Protein AF-A0A4Q3TRI5-F1 (afdb_monomer_lite)

Foldseek 3Di:
DDDDDDDDDDDDDDDDDDPDDDPDDPPPQLVVLVVVVVVVVVVCVVVQALLLQEPDDPVNQVQCVVVVNGHLVSLLPDDLVDDGPPADSVNSVLSNVSSVQLVVCVVPVAKDKDWDDDDCQAALLQQFDDDQFAKFWDWAKAPVPPNIATAKIWMWWLPDPPRDIDIDIQGDDDLVSRLVSLQVVLVVVLVSCVVVVPYAYEYEFDVPLVVNCVSCVVNVPCNVVSVVCVVVVRYRHLNRNDVGTMRISFSYSDLQRCCVPQVVHDPDDDDDSLNLNVLVVVCVVPVDVVSVVVSVVVRVVNSVSRVSSSVVSVVVNDPPRDRHNDPHDPVVNVVRVVVVVVVVVVSVVSND

pLDDT: mean 83.2, std 21.42, range [27.12, 98.88]

Structure (mmCIF, N/CA/C/O backbone):
data_AF-A0A4Q3TRI5-F1
#
_entry.id   AF-A0A4Q3TRI5-F1
#
loop_
_atom_site.group_PDB
_atom_site.id
_atom_site.type_symbol
_atom_site.label_atom_id
_atom_site.label_alt_id
_atom_site.label_comp_id
_atom_site.label_asym_id
_atom_site.label_entity_id
_atom_site.label_seq_id
_atom_site.pdbx_PDB_ins_code
_atom_site.Cartn_x
_atom_site.Cartn_y
_atom_site.Cartn_z
_atom_site.occupancy
_atom_site.B_iso_or_equiv
_atom_site.auth_seq_id
_atom_site.auth_comp_id
_atom_site.auth_asym_id
_atom_site.auth_atom_id
_atom_site.pdbx_PDB_model_num
ATOM 1 N N . MET A 1 1 ? 87.217 -39.108 24.482 1.00 38.16 1 MET A N 1
ATOM 2 C CA . MET A 1 1 ? 86.676 -38.129 23.513 1.00 38.16 1 MET A CA 1
ATOM 3 C C . MET A 1 1 ? 85.507 -37.440 24.205 1.00 38.16 1 MET A C 1
ATOM 5 O O . MET A 1 1 ? 84.488 -38.083 24.374 1.00 38.16 1 MET A O 1
ATOM 9 N N . ALA A 1 2 ? 85.691 -36.332 24.934 1.00 27.12 2 ALA A N 1
ATOM 10 C CA . ALA A 1 2 ? 85.895 -34.956 24.436 1.00 27.12 2 ALA A CA 1
ATOM 11 C C . ALA A 1 2 ? 84.788 -34.577 23.421 1.00 27.12 2 ALA A C 1
ATOM 13 O O . ALA A 1 2 ? 84.671 -35.269 22.422 1.00 27.12 2 ALA A O 1
ATOM 14 N N . ALA A 1 3 ? 83.950 -33.550 23.588 1.00 31.38 3 ALA A N 1
ATOM 15 C CA . ALA A 1 3 ? 84.064 -32.356 24.419 1.00 31.38 3 ALA A CA 1
ATOM 16 C C . ALA A 1 3 ? 82.691 -31.731 24.755 1.00 31.38 3 ALA A C 1
ATOM 18 O O . ALA A 1 3 ? 81.697 -31.916 24.060 1.00 31.38 3 ALA A O 1
ATOM 19 N N . TYR A 1 4 ? 82.722 -30.962 25.838 1.00 27.39 4 TYR A N 1
ATOM 20 C CA . TYR A 1 4 ? 81.732 -30.056 26.411 1.00 27.39 4 TYR A CA 1
ATOM 21 C C . TYR A 1 4 ? 82.032 -28.628 25.928 1.00 27.39 4 TYR A C 1
ATOM 23 O O . TYR A 1 4 ? 83.193 -28.246 26.040 1.00 27.39 4 TYR A O 1
ATOM 31 N N . ILE A 1 5 ? 81.038 -27.842 25.479 1.00 31.98 5 ILE A N 1
ATOM 32 C CA . ILE A 1 5 ? 81.028 -26.358 25.548 1.00 31.98 5 ILE A CA 1
ATOM 33 C C . ILE A 1 5 ? 79.565 -25.860 25.739 1.00 31.98 5 ILE A C 1
ATOM 35 O O . ILE A 1 5 ? 78.675 -26.405 25.084 1.00 31.98 5 ILE A O 1
ATOM 39 N N . PRO A 1 6 ? 79.294 -24.859 26.613 1.00 36.69 6 PRO A N 1
ATOM 40 C CA . PRO A 1 6 ? 77.954 -24.474 27.081 1.00 36.69 6 PRO A CA 1
ATOM 41 C C . PRO A 1 6 ? 77.424 -23.109 26.568 1.00 36.69 6 PRO A C 1
ATOM 43 O O . PRO A 1 6 ? 78.197 -22.243 26.177 1.00 36.69 6 PRO A O 1
ATOM 46 N N . GLY A 1 7 ? 76.104 -22.901 26.729 1.00 28.72 7 GLY A N 1
ATOM 47 C CA . GLY A 1 7 ? 75.478 -21.631 27.155 1.00 28.72 7 GLY A CA 1
ATOM 48 C C . GLY A 1 7 ? 74.990 -20.629 26.094 1.00 28.72 7 GLY A C 1
ATOM 49 O O . GLY A 1 7 ? 75.814 -20.062 25.398 1.00 28.72 7 GLY A O 1
ATOM 50 N N . VAL A 1 8 ? 73.676 -20.323 26.089 1.00 32.66 8 VAL A N 1
ATOM 51 C CA . VAL A 1 8 ? 73.070 -18.959 26.094 1.00 32.66 8 VAL A CA 1
ATOM 52 C C . VAL A 1 8 ? 71.634 -19.069 26.680 1.00 32.66 8 VAL A C 1
ATOM 54 O O . VAL A 1 8 ? 70.918 -19.999 26.301 1.00 32.66 8 VAL A O 1
ATOM 57 N N . PRO A 1 9 ? 71.174 -18.181 27.590 1.00 35.53 9 PRO A N 1
ATOM 58 C CA . PRO A 1 9 ? 69.852 -18.262 28.225 1.00 35.53 9 PRO A CA 1
ATOM 59 C C . PRO A 1 9 ? 68.734 -17.725 27.317 1.00 35.53 9 PRO A C 1
ATOM 61 O O . PRO A 1 9 ? 68.892 -16.679 26.688 1.00 35.53 9 PRO A O 1
ATOM 64 N N . ARG A 1 10 ? 67.571 -18.395 27.289 1.00 34.84 10 ARG A N 1
ATOM 65 C CA . ARG A 1 10 ? 66.347 -17.833 26.695 1.00 34.84 10 ARG A CA 1
ATOM 66 C C . ARG A 1 10 ? 65.680 -16.877 27.680 1.00 34.84 10 ARG A C 1
ATOM 68 O O . ARG A 1 10 ? 65.424 -17.228 28.828 1.00 34.84 10 ARG A O 1
ATOM 75 N N . SER A 1 11 ? 65.422 -15.674 27.187 1.00 33.25 11 SER A N 1
ATOM 76 C CA . SER A 1 11 ? 64.740 -14.577 27.855 1.00 33.25 11 SER A CA 1
ATOM 77 C C . SER A 1 11 ? 63.300 -14.927 28.232 1.00 33.25 11 SER A C 1
ATOM 79 O O . SER A 1 11 ? 62.555 -15.552 27.478 1.00 33.25 11 SER A O 1
ATOM 81 N N . VAL A 1 12 ? 62.928 -14.474 29.426 1.00 38.56 12 VAL A N 1
ATOM 82 C CA . VAL A 1 12 ? 61.568 -14.434 29.958 1.00 38.56 12 VAL A CA 1
ATOM 83 C C . VAL A 1 12 ? 60.783 -13.392 29.157 1.00 38.56 12 VAL A C 1
ATOM 85 O O . VAL A 1 12 ? 61.088 -12.203 29.220 1.00 38.56 12 VAL A O 1
ATOM 88 N N . GLY A 1 13 ? 59.811 -13.846 28.364 1.00 31.89 13 GLY A N 1
ATOM 89 C CA . GLY A 1 13 ? 58.812 -12.989 27.723 1.00 31.89 13 GLY A CA 1
ATOM 90 C C . GLY A 1 13 ? 57.655 -12.695 28.688 1.00 31.89 13 GLY A C 1
ATOM 91 O O . GLY A 1 13 ? 57.342 -13.552 29.518 1.00 31.89 13 GLY A O 1
ATOM 92 N N . PRO A 1 14 ? 57.043 -11.502 28.623 1.00 33.97 14 PRO A N 1
ATOM 93 C CA . PRO A 1 14 ? 56.113 -11.032 29.638 1.00 33.97 14 PRO A CA 1
ATOM 94 C C . PRO A 1 14 ? 54.781 -11.786 29.608 1.00 33.97 14 PRO A C 1
ATOM 96 O O . PRO A 1 14 ? 54.266 -12.189 28.565 1.00 33.97 14 PRO A O 1
ATOM 99 N N . SER A 1 15 ? 54.255 -11.950 30.814 1.00 33.47 15 SER A N 1
ATOM 100 C CA . SER A 1 15 ? 52.977 -12.526 31.202 1.00 33.47 15 SER A CA 1
ATOM 101 C C . SER A 1 15 ? 51.800 -11.990 30.380 1.00 33.47 15 SER A C 1
ATOM 103 O O . SER A 1 15 ? 51.710 -10.794 30.110 1.00 33.47 15 SER A O 1
ATOM 105 N N . ARG A 1 16 ? 50.871 -12.888 30.027 1.00 32.84 16 ARG A N 1
ATOM 106 C CA . ARG A 1 16 ? 49.566 -12.554 29.434 1.00 32.84 16 ARG A CA 1
ATOM 107 C C . ARG A 1 16 ? 48.824 -11.539 30.319 1.00 32.84 16 ARG A C 1
ATOM 109 O O . ARG A 1 16 ? 48.731 -11.800 31.520 1.00 32.84 16 ARG A O 1
ATOM 116 N N . PRO A 1 17 ? 48.251 -10.455 29.767 1.00 31.97 17 PRO A N 1
ATOM 117 C CA . PRO A 1 17 ? 47.238 -9.708 30.480 1.00 31.97 17 PRO A CA 1
ATOM 118 C C . PRO A 1 17 ? 45.917 -10.479 30.438 1.00 31.97 17 PRO A C 1
ATOM 120 O O . PRO A 1 17 ? 45.510 -11.032 29.416 1.00 31.97 17 PRO A O 1
ATOM 123 N N . ASP A 1 18 ? 45.319 -10.528 31.615 1.00 31.98 18 ASP A N 1
ATOM 124 C CA . ASP A 1 18 ? 43.978 -10.979 31.941 1.00 31.98 18 ASP A CA 1
ATOM 125 C C . ASP A 1 18 ? 42.935 -10.250 31.073 1.00 31.98 18 ASP A C 1
ATOM 127 O O . ASP A 1 18 ? 42.892 -9.020 31.054 1.00 31.98 18 ASP A O 1
ATOM 131 N N . LEU A 1 19 ? 42.123 -10.998 30.319 1.00 32.78 19 LEU A N 1
ATOM 132 C CA . LEU A 1 19 ? 40.986 -10.460 29.566 1.00 32.78 19 LEU A CA 1
ATOM 133 C C . LEU A 1 19 ? 39.717 -10.679 30.388 1.00 32.78 19 LEU A C 1
ATOM 135 O O . LEU A 1 19 ? 38.904 -11.556 30.096 1.00 32.78 19 LEU A O 1
ATOM 139 N N . SER A 1 20 ? 39.557 -9.853 31.416 1.00 34.94 20 SER A N 1
ATOM 140 C CA . SER A 1 20 ? 38.260 -9.575 32.022 1.00 34.94 20 SER A CA 1
ATOM 141 C C . SER A 1 20 ? 37.773 -8.197 31.567 1.00 34.94 20 SER A C 1
ATOM 143 O O . SER A 1 20 ? 38.483 -7.211 31.749 1.00 34.94 20 SER A O 1
ATOM 145 N N . ASN A 1 21 ? 36.533 -8.163 31.073 1.00 32.81 21 ASN A N 1
ATOM 146 C CA . ASN A 1 21 ? 35.683 -7.005 30.761 1.00 32.81 21 ASN A CA 1
ATOM 147 C C . ASN A 1 21 ? 35.978 -6.207 29.480 1.00 32.81 21 ASN A C 1
ATOM 149 O O . ASN A 1 21 ? 37.045 -5.633 29.297 1.00 32.81 21 ASN A O 1
ATOM 153 N N . GLY A 1 22 ? 34.949 -6.103 28.632 1.00 27.38 22 GLY A N 1
ATOM 154 C CA . GLY A 1 22 ? 34.933 -5.239 27.454 1.00 27.38 22 GLY A CA 1
ATOM 155 C C . GLY A 1 22 ? 33.748 -5.528 26.534 1.00 27.38 22 GLY A C 1
ATOM 156 O O . GLY A 1 22 ? 33.906 -6.116 25.471 1.00 27.38 22 GLY A O 1
ATOM 157 N N . THR A 1 23 ? 32.547 -5.155 26.969 1.00 41.78 23 THR A N 1
ATOM 158 C CA . THR A 1 23 ? 31.341 -5.021 26.139 1.00 41.78 23 THR A CA 1
ATOM 159 C C . THR A 1 23 ? 31.577 -3.992 25.031 1.00 41.78 23 THR A C 1
ATOM 161 O O . THR A 1 23 ? 31.367 -2.806 25.253 1.00 41.78 23 THR A O 1
ATOM 164 N N . GLU A 1 24 ? 32.036 -4.421 23.854 1.00 33.81 24 GLU A N 1
ATOM 165 C CA . GLU A 1 24 ? 32.250 -3.507 22.717 1.00 33.81 24 GLU A CA 1
ATOM 166 C C . GLU A 1 24 ? 32.216 -4.228 21.350 1.00 33.81 24 GLU A C 1
ATOM 168 O O . GLU A 1 24 ? 33.045 -4.013 20.473 1.00 33.81 24 GLU A O 1
ATOM 173 N N . SER A 1 25 ? 31.263 -5.145 21.141 1.00 33.25 25 SER A N 1
ATOM 174 C CA . SER A 1 25 ? 31.099 -5.834 19.840 1.00 33.25 25 SER A CA 1
ATOM 175 C C . SER A 1 25 ? 29.683 -5.820 19.262 1.00 33.25 25 SER A C 1
ATOM 177 O O . SER A 1 25 ? 29.480 -6.321 18.163 1.00 33.25 25 SER A O 1
ATOM 179 N N . SER A 1 26 ? 28.711 -5.194 19.929 1.00 33.69 26 SER A N 1
ATOM 180 C CA . SER A 1 26 ? 27.333 -5.077 19.424 1.00 33.69 26 SER A CA 1
ATOM 181 C C . SER A 1 26 ? 27.066 -3.801 18.608 1.00 33.69 26 SER A C 1
ATOM 183 O O . SER A 1 26 ? 26.131 -3.776 17.818 1.00 33.69 26 SER A O 1
ATOM 185 N N . ASN A 1 27 ? 27.908 -2.764 18.715 1.00 31.66 27 ASN A N 1
ATOM 186 C CA . ASN A 1 27 ? 27.685 -1.479 18.027 1.00 31.66 27 ASN A CA 1
ATOM 187 C C . ASN A 1 27 ? 28.313 -1.376 16.621 1.00 31.66 27 ASN A C 1
ATOM 189 O O . ASN A 1 27 ? 27.977 -0.468 15.862 1.00 31.66 27 ASN A O 1
ATOM 193 N N . LEU A 1 28 ? 29.210 -2.293 16.241 1.00 36.22 28 LEU A N 1
ATOM 194 C CA . LEU A 1 28 ? 29.889 -2.263 14.935 1.00 36.22 28 LEU A CA 1
ATOM 195 C C . LEU A 1 28 ? 29.079 -2.930 13.809 1.00 36.22 28 LEU A C 1
ATOM 197 O O . LEU A 1 28 ? 29.227 -2.552 12.648 1.00 36.22 28 LEU A O 1
ATOM 201 N N . THR A 1 29 ? 28.179 -3.858 14.135 1.00 32.19 29 THR A N 1
ATOM 202 C CA . THR A 1 29 ? 27.409 -4.631 13.143 1.00 32.19 29 THR A CA 1
ATOM 203 C C . THR A 1 29 ? 26.171 -3.874 12.642 1.00 32.19 29 THR A C 1
ATOM 205 O O . THR A 1 29 ? 25.908 -3.840 11.440 1.00 32.19 29 THR A O 1
ATOM 208 N N . LEU A 1 30 ? 25.483 -3.154 13.536 1.00 33.88 30 LEU A N 1
ATOM 209 C CA . LEU A 1 30 ? 24.326 -2.296 13.224 1.00 33.88 30 LEU A CA 1
ATOM 210 C C . LEU A 1 30 ? 24.696 -1.041 12.412 1.00 33.88 30 LEU A C 1
ATOM 212 O O . LEU A 1 30 ? 23.918 -0.573 11.579 1.00 33.88 30 LEU A O 1
ATOM 216 N N . SER A 1 31 ? 25.904 -0.512 12.626 1.00 35.91 31 SER A N 1
ATOM 217 C CA . SER A 1 31 ? 26.453 0.621 11.869 1.00 35.91 31 SER A CA 1
ATOM 218 C C . SER A 1 31 ? 26.820 0.215 10.434 1.00 35.91 31 SER A C 1
ATOM 220 O O . SER A 1 31 ? 26.443 0.891 9.475 1.00 35.91 31 SER A O 1
ATOM 222 N N . ALA A 1 32 ? 27.448 -0.954 10.259 1.00 34.09 32 ALA A N 1
ATOM 223 C CA . ALA A 1 32 ? 27.891 -1.437 8.954 1.00 34.09 32 ALA A CA 1
ATOM 224 C C . ALA A 1 32 ? 26.733 -1.673 7.962 1.00 34.09 32 ALA A C 1
ATOM 226 O O . ALA A 1 32 ? 26.864 -1.308 6.794 1.00 34.09 32 ALA A O 1
ATOM 227 N N . SER A 1 33 ? 25.579 -2.202 8.402 1.00 40.22 33 SER A N 1
ATOM 228 C CA . SER A 1 33 ? 24.423 -2.431 7.507 1.00 40.22 33 SER A CA 1
ATOM 229 C C . SER A 1 33 ? 23.742 -1.125 7.059 1.00 40.22 33 SER A C 1
ATOM 231 O O . SER A 1 33 ? 23.263 -1.028 5.924 1.00 40.22 33 SER A O 1
ATOM 233 N N . ARG A 1 34 ? 23.752 -0.086 7.911 1.00 44.25 34 ARG A N 1
ATOM 234 C CA . ARG A 1 34 ? 23.206 1.247 7.596 1.00 44.25 34 ARG A CA 1
ATOM 235 C C . ARG A 1 34 ? 24.099 2.052 6.650 1.00 44.25 34 ARG A C 1
ATOM 237 O O . ARG A 1 34 ? 23.567 2.865 5.902 1.00 44.25 34 ARG A O 1
ATOM 244 N N . THR A 1 35 ? 25.411 1.807 6.628 1.00 46.69 35 THR A N 1
ATOM 245 C CA . THR A 1 35 ? 26.349 2.463 5.696 1.00 46.69 35 THR A CA 1
ATOM 246 C C . THR A 1 35 ? 26.461 1.733 4.351 1.00 46.69 35 THR A C 1
ATOM 248 O O . THR A 1 35 ? 26.661 2.379 3.324 1.00 46.69 35 THR A O 1
ATOM 251 N N . TYR A 1 36 ? 26.286 0.405 4.323 1.00 52.97 36 TYR A N 1
ATOM 252 C CA . TYR A 1 36 ? 26.460 -0.389 3.100 1.00 52.97 36 TYR A CA 1
ATOM 253 C C . TYR A 1 36 ? 25.317 -0.213 2.094 1.00 52.97 36 TYR A C 1
ATOM 255 O O . TYR A 1 36 ? 25.573 -0.140 0.900 1.00 52.97 36 TYR A O 1
ATOM 263 N N . LEU A 1 37 ? 24.061 -0.096 2.546 1.00 59.22 37 LEU A N 1
ATOM 264 C CA . LEU A 1 37 ? 22.913 0.047 1.638 1.00 59.22 37 LEU A CA 1
ATOM 265 C C . LEU A 1 37 ? 22.948 1.333 0.793 1.00 59.22 37 LEU A C 1
ATOM 267 O O . LEU A 1 37 ? 22.823 1.214 -0.423 1.00 59.22 37 LEU A O 1
ATOM 271 N N . PRO A 1 38 ? 23.179 2.531 1.369 1.00 67.19 38 PRO A N 1
ATOM 272 C CA . PRO A 1 38 ? 23.328 3.752 0.576 1.00 67.19 38 PRO A CA 1
ATOM 273 C C . PRO A 1 38 ? 24.540 3.709 -0.365 1.00 67.19 38 PRO A C 1
ATOM 275 O O . PRO A 1 38 ? 24.477 4.222 -1.480 1.00 67.19 38 PRO A O 1
ATOM 278 N N . MET A 1 39 ? 25.639 3.073 0.060 1.00 67.50 39 MET A N 1
ATOM 279 C CA . MET A 1 39 ? 26.848 2.933 -0.758 1.00 67.50 39 MET A CA 1
ATOM 280 C C . MET A 1 39 ? 26.631 1.971 -1.937 1.00 67.50 39 MET A C 1
ATOM 282 O O . MET A 1 39 ? 26.936 2.323 -3.074 1.00 67.50 39 MET A O 1
ATOM 286 N N . CYS A 1 40 ? 26.034 0.800 -1.699 1.00 81.44 40 CYS A N 1
ATOM 287 C CA . CYS A 1 40 ? 25.651 -0.145 -2.750 1.00 81.44 40 CYS A CA 1
ATOM 288 C C . CYS A 1 40 ? 24.604 0.442 -3.694 1.00 81.44 40 CYS A C 1
ATOM 290 O O . CYS A 1 40 ? 24.671 0.209 -4.898 1.00 81.44 40 CYS A O 1
ATOM 292 N N . GLU A 1 41 ? 23.652 1.221 -3.175 1.00 85.44 41 GLU A N 1
ATOM 293 C CA . GLU A 1 41 ? 22.689 1.911 -4.022 1.00 85.44 41 GLU A CA 1
ATOM 294 C C . GLU A 1 41 ? 23.399 2.905 -4.943 1.00 85.44 41 GLU A C 1
ATOM 296 O O . GLU A 1 41 ? 23.187 2.851 -6.151 1.00 85.44 41 GLU A O 1
ATOM 301 N N . ALA A 1 42 ? 24.295 3.747 -4.419 1.00 87.50 42 ALA A N 1
ATOM 302 C CA . ALA A 1 42 ? 25.069 4.685 -5.232 1.00 87.50 42 ALA A CA 1
ATOM 303 C C . ALA A 1 42 ? 25.890 3.974 -6.325 1.00 87.50 42 ALA A C 1
ATOM 305 O O . ALA A 1 42 ? 25.893 4.415 -7.477 1.00 87.50 42 ALA A O 1
ATOM 306 N N . GLU A 1 43 ? 26.528 2.847 -6.000 1.00 89.69 43 GLU A N 1
ATOM 307 C CA . GLU A 1 43 ? 27.238 2.016 -6.979 1.00 89.69 43 GLU A CA 1
ATOM 308 C C . GLU A 1 43 ? 26.294 1.452 -8.050 1.00 89.69 43 GLU A C 1
ATOM 310 O O . GLU A 1 43 ? 26.592 1.531 -9.243 1.00 89.69 43 GLU A O 1
ATOM 315 N N . TRP A 1 44 ? 25.132 0.922 -7.663 1.00 91.38 44 TRP A N 1
ATOM 316 C CA . TRP A 1 44 ? 24.141 0.410 -8.612 1.00 91.38 44 TRP A CA 1
ATOM 317 C C . TRP A 1 44 ? 23.547 1.506 -9.491 1.00 91.38 44 TRP A C 1
ATOM 319 O O . TRP A 1 44 ? 23.278 1.248 -10.666 1.00 91.38 44 TRP A O 1
ATOM 329 N N . ARG A 1 45 ? 23.348 2.714 -8.953 1.00 92.31 45 ARG A N 1
ATOM 330 C CA . ARG A 1 45 ? 22.898 3.887 -9.717 1.00 92.31 45 ARG A CA 1
ATOM 331 C C . ARG A 1 45 ? 23.944 4.270 -10.754 1.00 92.31 45 ARG A C 1
ATOM 333 O O . ARG A 1 45 ? 23.608 4.419 -11.925 1.00 92.31 45 ARG A O 1
ATOM 340 N N . ALA A 1 46 ? 25.210 4.360 -10.343 1.00 92.12 46 ALA A N 1
ATOM 341 C CA . ALA A 1 46 ? 26.323 4.654 -11.241 1.00 92.12 46 ALA A CA 1
ATOM 342 C C . ALA A 1 46 ? 26.495 3.580 -12.329 1.00 92.12 46 ALA A C 1
ATOM 344 O O . ALA A 1 46 ? 26.866 3.899 -13.457 1.00 92.12 46 ALA A O 1
ATOM 345 N N . ALA A 1 47 ? 26.193 2.322 -12.007 1.00 93.00 47 ALA A N 1
ATOM 346 C CA . ALA A 1 47 ? 26.252 1.199 -12.936 1.00 93.00 47 ALA A CA 1
ATOM 347 C C . ALA A 1 47 ? 24.999 1.033 -13.818 1.00 93.00 47 ALA A C 1
ATOM 349 O O . ALA A 1 47 ? 24.937 0.058 -14.565 1.00 93.00 47 ALA A O 1
ATOM 350 N N . ASP A 1 48 ? 24.002 1.925 -13.720 1.00 94.56 48 ASP A N 1
ATOM 351 C CA . ASP A 1 48 ? 22.718 1.810 -14.431 1.00 94.56 48 ASP A CA 1
ATOM 352 C C . ASP A 1 48 ? 22.083 0.417 -14.243 1.00 94.56 48 ASP A C 1
ATOM 354 O O . ASP A 1 48 ? 21.674 -0.257 -15.186 1.00 94.56 48 ASP A O 1
ATOM 358 N N . SER A 1 49 ? 22.091 -0.076 -13.004 1.00 94.56 49 SER A N 1
ATOM 359 C CA . SER A 1 49 ? 21.777 -1.471 -12.695 1.00 94.56 49 SER A CA 1
ATOM 360 C C . SER A 1 49 ? 20.316 -1.833 -12.976 1.00 94.56 49 SER A C 1
ATOM 362 O O . SER A 1 49 ? 19.386 -1.122 -12.590 1.00 94.56 49 SER A O 1
ATOM 364 N N . THR A 1 50 ? 20.098 -3.025 -13.540 1.00 94.75 50 THR A N 1
ATOM 365 C CA . THR A 1 50 ? 18.754 -3.602 -13.728 1.00 94.75 50 THR A CA 1
ATOM 366 C C . THR A 1 50 ? 18.018 -3.880 -12.418 1.00 94.75 50 THR A C 1
ATOM 368 O O . THR A 1 50 ? 16.814 -4.107 -12.457 1.00 94.75 50 THR A O 1
ATOM 371 N N . VAL A 1 51 ? 18.684 -3.824 -11.257 1.00 93.50 51 VAL A N 1
ATOM 372 C CA . VAL A 1 51 ? 18.044 -4.013 -9.940 1.00 93.50 51 VAL A CA 1
ATOM 373 C C . VAL A 1 51 ? 16.918 -3.010 -9.665 1.00 93.50 51 VAL A C 1
ATOM 375 O O . VAL A 1 51 ? 15.994 -3.329 -8.923 1.00 93.50 51 VAL A O 1
ATOM 378 N N . PHE A 1 52 ? 16.961 -1.831 -10.295 1.00 93.12 52 PHE A N 1
ATOM 379 C CA . PHE A 1 52 ? 15.924 -0.806 -10.159 1.00 93.12 52 PHE A CA 1
ATOM 380 C C . PHE A 1 52 ? 14.716 -1.035 -11.071 1.00 93.12 52 PHE A C 1
ATOM 382 O O . PHE A 1 52 ? 13.740 -0.295 -10.979 1.00 93.12 52 PHE A O 1
ATOM 389 N N . VAL A 1 53 ? 14.741 -2.043 -11.950 1.00 96.00 53 VAL A N 1
ATOM 390 C CA . VAL A 1 53 ? 13.604 -2.346 -12.828 1.00 96.00 53 VAL A CA 1
ATOM 391 C C . VAL A 1 53 ? 12.460 -2.907 -11.989 1.00 96.00 53 VAL A C 1
ATOM 393 O O . VAL A 1 53 ? 12.589 -3.959 -11.359 1.00 96.00 53 VAL A O 1
ATOM 396 N N . ALA A 1 54 ? 11.319 -2.223 -11.971 1.00 93.25 54 ALA A N 1
ATOM 397 C CA . ALA A 1 54 ? 10.257 -2.554 -11.029 1.00 93.25 54 ALA A CA 1
ATOM 398 C C . ALA A 1 54 ? 9.728 -3.985 -11.229 1.00 93.25 54 ALA A C 1
ATOM 400 O O . ALA A 1 54 ? 9.300 -4.384 -12.312 1.00 93.25 54 ALA A O 1
ATOM 401 N N . GLY A 1 55 ? 9.725 -4.773 -10.152 1.00 88.56 55 GLY A N 1
ATOM 402 C CA . GLY A 1 55 ? 9.229 -6.153 -10.174 1.00 88.56 55 GLY A CA 1
ATOM 403 C C . GLY A 1 55 ? 10.170 -7.175 -10.818 1.00 88.56 55 GLY A C 1
ATOM 404 O O . GLY A 1 55 ? 9.786 -8.343 -10.924 1.00 88.56 55 GLY A O 1
ATOM 405 N N . ILE A 1 56 ? 11.386 -6.780 -11.204 1.00 94.25 56 ILE A N 1
ATOM 406 C CA . ILE A 1 56 ? 12.418 -7.730 -11.611 1.00 94.25 56 ILE A CA 1
ATOM 407 C C . ILE A 1 56 ? 12.836 -8.604 -10.422 1.00 94.25 56 ILE A C 1
ATOM 409 O O . ILE A 1 56 ? 12.910 -8.156 -9.276 1.00 94.25 56 ILE A O 1
ATOM 413 N N . ARG A 1 57 ? 13.114 -9.877 -10.685 1.00 92.56 57 ARG A N 1
ATOM 414 C CA . ARG A 1 57 ? 13.634 -10.817 -9.687 1.00 92.56 57 ARG A CA 1
ATOM 415 C C . ARG A 1 57 ? 15.134 -11.013 -9.849 1.00 92.56 57 ARG A C 1
ATOM 417 O O . ARG A 1 57 ? 15.659 -10.953 -10.959 1.00 92.56 57 ARG A O 1
ATOM 424 N N . GLY A 1 58 ? 15.812 -11.364 -8.756 1.00 92.12 58 GLY A N 1
ATOM 425 C CA . GLY A 1 58 ? 17.252 -11.646 -8.771 1.00 92.12 58 GLY A CA 1
ATOM 426 C C . GLY A 1 58 ? 17.655 -12.718 -9.792 1.00 92.12 58 GLY A C 1
ATOM 427 O O . GLY A 1 58 ? 18.657 -12.562 -10.486 1.00 92.12 58 GLY A O 1
ATOM 428 N N . ASP A 1 59 ? 16.840 -13.766 -9.969 1.00 93.69 59 ASP A N 1
ATOM 429 C CA . ASP A 1 59 ? 17.104 -14.802 -10.975 1.00 93.69 59 ASP A CA 1
ATOM 430 C C . ASP A 1 59 ? 17.040 -14.258 -12.411 1.00 93.69 59 ASP A C 1
ATOM 432 O O . ASP A 1 59 ? 17.829 -14.669 -13.262 1.00 93.69 59 ASP A O 1
ATOM 436 N N . GLN A 1 60 ? 16.136 -13.310 -12.676 1.00 95.50 60 GLN A N 1
ATOM 437 C CA . GLN A 1 60 ? 15.993 -12.659 -13.978 1.00 95.50 60 GLN A CA 1
ATOM 438 C C . GLN A 1 60 ? 17.173 -11.731 -14.260 1.00 95.50 60 GLN A C 1
ATOM 440 O O . GLN A 1 60 ? 17.718 -11.805 -15.355 1.00 95.50 60 GLN A O 1
ATOM 445 N N . ILE A 1 61 ? 17.626 -10.942 -13.277 1.00 95.50 61 ILE A N 1
ATOM 446 C CA . ILE A 1 61 ? 18.827 -10.092 -13.400 1.00 95.50 61 ILE A CA 1
ATOM 447 C C . ILE A 1 61 ? 20.028 -10.931 -13.852 1.00 95.50 61 ILE A C 1
ATOM 449 O O . ILE A 1 61 ? 20.721 -10.590 -14.810 1.00 95.50 61 ILE A O 1
ATOM 453 N N . ILE A 1 62 ? 20.254 -12.073 -13.195 1.00 95.50 62 ILE A N 1
ATOM 454 C CA . ILE A 1 62 ? 21.382 -12.953 -13.513 1.00 95.50 62 ILE A CA 1
ATOM 455 C C . ILE A 1 62 ? 21.257 -13.522 -14.938 1.00 95.50 62 ILE A C 1
ATOM 457 O O . ILE A 1 62 ? 22.260 -13.621 -15.647 1.00 95.50 62 ILE A O 1
ATOM 461 N N . LYS A 1 63 ? 20.051 -13.915 -15.365 1.00 96.06 63 LYS A N 1
ATOM 462 C CA . LYS A 1 63 ? 19.803 -14.462 -16.712 1.00 96.06 63 LYS A CA 1
ATOM 463 C C . LYS A 1 63 ? 19.948 -13.400 -17.803 1.00 96.06 63 LYS A C 1
ATOM 465 O O . LYS A 1 63 ? 20.610 -13.667 -18.800 1.00 96.06 63 LYS A O 1
ATOM 470 N N . LEU A 1 64 ? 19.407 -12.199 -17.590 1.00 96.50 64 LEU A N 1
ATOM 471 C CA . LEU A 1 64 ? 19.573 -11.053 -18.490 1.00 96.50 64 LEU A CA 1
ATOM 472 C C . LEU A 1 64 ? 21.055 -10.735 -18.693 1.00 96.50 64 LEU A C 1
ATOM 474 O O . LEU A 1 64 ? 21.517 -10.680 -19.830 1.00 96.50 64 LEU A O 1
ATOM 478 N N . LYS A 1 65 ? 21.825 -10.665 -17.598 1.00 95.56 65 LYS A N 1
ATOM 479 C CA . LYS A 1 65 ? 23.268 -10.406 -17.660 1.00 95.56 65 LYS A CA 1
ATOM 480 C C . LYS A 1 65 ? 24.019 -11.478 -18.455 1.00 95.56 65 LYS A C 1
ATOM 482 O O . LYS A 1 65 ? 24.906 -11.143 -19.234 1.00 95.56 65 LYS A O 1
ATOM 487 N N . ARG A 1 66 ? 23.661 -12.761 -18.301 1.00 94.81 66 ARG A N 1
ATOM 488 C CA . ARG A 1 66 ? 24.220 -13.857 -19.121 1.00 94.81 66 ARG A CA 1
ATOM 489 C C . ARG A 1 66 ? 23.842 -13.738 -20.598 1.00 94.81 66 ARG A C 1
ATOM 491 O O . ARG A 1 66 ? 24.653 -14.083 -21.448 1.00 94.81 66 ARG A O 1
ATOM 498 N N . GLY A 1 67 ? 22.642 -13.240 -20.887 1.00 93.38 67 GLY A N 1
ATOM 499 C CA . GLY A 1 67 ? 22.156 -12.946 -22.236 1.00 93.38 67 GLY A CA 1
ATOM 500 C C . GLY A 1 67 ? 22.680 -11.638 -22.838 1.00 93.38 67 GLY A C 1
ATOM 501 O O . GLY A 1 67 ? 22.207 -11.251 -23.899 1.00 93.38 67 GLY A O 1
ATOM 502 N N . GLY A 1 68 ? 23.625 -10.953 -22.183 1.00 94.44 68 GLY A N 1
ATOM 503 C CA . GLY A 1 68 ? 24.228 -9.714 -22.686 1.00 94.44 68 GLY A CA 1
ATOM 504 C C . GLY A 1 68 ? 23.459 -8.430 -22.362 1.00 94.44 68 GLY A C 1
ATOM 505 O O . GLY A 1 68 ? 23.816 -7.384 -22.887 1.00 94.44 68 GLY A O 1
ATOM 506 N N . VAL A 1 69 ? 22.439 -8.489 -21.499 1.00 96.50 69 VAL A N 1
ATOM 507 C CA . VAL A 1 69 ? 21.680 -7.322 -21.018 1.00 96.50 69 VAL A CA 1
ATOM 508 C C . VAL A 1 69 ? 22.009 -7.099 -19.541 1.00 96.50 69 VAL A C 1
ATOM 510 O O . VAL A 1 69 ? 21.441 -7.739 -18.654 1.00 96.50 69 VAL A O 1
ATOM 513 N N . ALA A 1 70 ? 22.982 -6.238 -19.266 1.00 94.56 70 ALA A N 1
ATOM 514 C CA . ALA A 1 70 ? 23.509 -5.980 -17.929 1.00 94.56 70 ALA A CA 1
ATOM 515 C C . ALA A 1 70 ? 22.951 -4.699 -17.289 1.00 94.56 70 ALA A C 1
ATOM 517 O O . ALA A 1 70 ? 22.900 -4.629 -16.056 1.00 94.56 70 ALA A O 1
ATOM 518 N N . THR A 1 71 ? 22.516 -3.724 -18.091 1.00 97.44 71 THR A N 1
ATOM 519 C CA . THR A 1 71 ? 22.050 -2.410 -17.612 1.00 97.44 71 THR A CA 1
ATOM 520 C C . THR A 1 71 ? 20.564 -2.163 -17.876 1.00 97.44 71 THR A C 1
ATOM 522 O O . THR A 1 71 ? 19.929 -2.817 -18.709 1.00 97.44 71 THR A O 1
ATOM 525 N N . LEU A 1 72 ? 19.988 -1.212 -17.143 1.00 96.44 72 LEU A N 1
ATOM 526 C CA . LEU A 1 72 ? 18.619 -0.743 -17.326 1.00 96.44 72 LEU A CA 1
ATOM 527 C C . LEU A 1 72 ? 18.449 -0.125 -18.718 1.00 96.44 72 LEU A C 1
ATOM 529 O O . LEU A 1 72 ? 17.454 -0.410 -19.381 1.00 96.44 72 LEU A O 1
ATOM 533 N N . SER A 1 73 ? 19.422 0.654 -19.197 1.00 96.94 73 SER A N 1
ATOM 534 C CA . SER A 1 73 ? 19.390 1.263 -20.535 1.00 96.94 73 SER A CA 1
ATOM 535 C C . SER A 1 73 ? 19.482 0.218 -21.651 1.00 96.94 73 SER A C 1
ATOM 537 O O . SER A 1 73 ? 18.763 0.317 -22.650 1.00 96.94 73 SER A O 1
ATOM 539 N N . GLU A 1 74 ? 20.311 -0.815 -21.480 1.00 97.56 74 GLU A N 1
ATOM 540 C CA . GLU A 1 74 ? 20.349 -1.958 -22.404 1.00 97.56 74 GLU A CA 1
ATOM 541 C C . GLU A 1 74 ? 19.004 -2.689 -22.418 1.00 97.56 74 GLU A C 1
ATOM 543 O O . GLU A 1 74 ? 18.472 -2.979 -23.486 1.00 97.56 74 GLU A O 1
ATOM 548 N N . LEU A 1 75 ? 18.401 -2.932 -21.250 1.00 97.88 75 LEU A N 1
ATOM 549 C CA . LEU A 1 75 ? 17.095 -3.585 -21.175 1.00 97.88 75 LEU A CA 1
ATOM 550 C C . LEU A 1 75 ? 15.985 -2.730 -21.802 1.00 97.88 75 LEU A C 1
ATOM 552 O O . LEU A 1 75 ? 15.127 -3.264 -22.500 1.00 97.88 75 LEU A O 1
ATOM 556 N N . ALA A 1 76 ? 16.013 -1.411 -21.604 1.00 97.50 76 ALA A N 1
ATOM 557 C CA . ALA A 1 76 ? 15.049 -0.481 -22.190 1.00 97.50 76 ALA A CA 1
ATOM 558 C C . ALA A 1 76 ? 15.122 -0.444 -23.728 1.00 97.50 76 ALA A C 1
ATOM 560 O O . ALA A 1 76 ? 14.128 -0.150 -24.392 1.00 97.50 76 ALA A O 1
ATOM 561 N N . THR A 1 77 ? 16.277 -0.763 -24.314 1.00 96.94 77 THR A N 1
ATOM 562 C CA . THR A 1 77 ? 16.493 -0.752 -25.772 1.00 96.94 77 THR A CA 1
ATOM 563 C C . THR A 1 77 ? 16.536 -2.148 -26.398 1.00 96.94 77 THR A C 1
ATOM 565 O O . THR A 1 77 ? 16.634 -2.261 -27.620 1.00 96.94 77 THR A O 1
ATOM 568 N N . ALA A 1 78 ? 16.411 -3.207 -25.593 1.00 96.38 78 ALA A N 1
ATOM 569 C CA . ALA A 1 78 ? 16.462 -4.583 -26.065 1.00 96.38 78 ALA A CA 1
ATOM 570 C C . ALA A 1 78 ? 15.305 -4.923 -27.023 1.00 96.38 78 ALA A C 1
ATOM 572 O O . ALA A 1 78 ? 14.169 -4.461 -26.871 1.00 96.38 78 ALA A O 1
ATOM 573 N N . ASP A 1 79 ? 15.601 -5.777 -28.004 1.00 94.19 79 ASP A N 1
ATOM 574 C CA . ASP A 1 79 ? 14.615 -6.297 -28.947 1.00 94.19 79 ASP A CA 1
ATOM 575 C C . ASP A 1 79 ? 13.822 -7.448 -28.294 1.00 94.19 79 ASP A C 1
ATOM 577 O O . ASP A 1 79 ? 14.403 -8.490 -27.976 1.00 94.19 79 ASP A O 1
ATOM 581 N N . PRO A 1 80 ? 12.493 -7.315 -28.110 1.00 92.44 80 PRO A N 1
ATOM 582 C CA . PRO A 1 80 ? 11.672 -8.356 -27.493 1.00 92.44 80 PRO A CA 1
ATOM 583 C C . PRO A 1 80 ? 11.576 -9.657 -28.308 1.00 92.44 80 PRO A C 1
ATOM 585 O O . PRO A 1 80 ? 11.061 -10.650 -27.787 1.00 92.44 80 PRO A O 1
ATOM 588 N N . SER A 1 81 ? 12.010 -9.665 -29.573 1.00 92.25 81 SER A N 1
ATOM 589 C CA . SER A 1 81 ? 12.062 -10.864 -30.419 1.00 92.25 81 SER A CA 1
ATOM 590 C C . SER A 1 81 ? 13.309 -11.724 -30.180 1.00 92.25 81 SER A C 1
ATOM 592 O O . SER A 1 81 ? 13.309 -12.912 -30.515 1.00 92.25 81 SER A O 1
ATOM 594 N N . VAL A 1 82 ? 14.347 -11.162 -29.554 1.00 93.81 82 VAL A N 1
ATOM 595 C CA . VAL A 1 82 ? 15.583 -11.877 -29.227 1.00 93.81 82 VAL A CA 1
ATOM 596 C C . VAL A 1 82 ? 15.398 -12.618 -27.905 1.00 93.81 82 VAL A C 1
ATOM 598 O O . VAL A 1 82 ? 15.255 -12.020 -26.841 1.00 93.81 82 VAL A O 1
ATOM 601 N N . ALA A 1 83 ? 15.385 -13.949 -27.968 1.00 93.38 83 ALA A N 1
ATOM 602 C CA . ALA A 1 83 ? 15.208 -14.785 -26.788 1.00 93.38 83 ALA A CA 1
ATOM 603 C C . ALA A 1 83 ? 16.415 -14.699 -25.838 1.00 93.38 83 ALA A C 1
ATOM 605 O O . ALA A 1 83 ? 17.564 -14.787 -26.267 1.00 93.38 83 ALA A O 1
ATOM 606 N N . ILE A 1 84 ? 16.139 -14.618 -24.533 1.00 94.25 84 ILE A N 1
ATOM 607 C CA . ILE A 1 84 ? 17.142 -14.738 -23.469 1.00 94.25 84 ILE A CA 1
ATOM 608 C C . ILE A 1 84 ? 16.900 -16.051 -22.731 1.00 94.25 84 ILE A C 1
ATOM 610 O O . ILE A 1 84 ? 15.801 -16.310 -22.234 1.00 94.25 84 ILE A O 1
ATOM 614 N N . GLU A 1 85 ? 17.931 -16.891 -22.657 1.00 94.62 85 GLU A N 1
ATOM 615 C CA . GLU A 1 85 ? 17.833 -18.216 -22.050 1.00 94.62 85 GLU A CA 1
ATOM 616 C C . GLU A 1 85 ? 17.306 -18.142 -20.604 1.00 94.62 85 GLU A C 1
ATOM 618 O O . GLU A 1 85 ? 17.808 -17.403 -19.754 1.00 94.62 85 GLU A O 1
ATOM 623 N N . GLY A 1 86 ? 16.256 -18.916 -20.314 1.00 92.88 86 GLY A N 1
ATOM 624 C CA . GLY A 1 86 ? 15.637 -18.977 -18.987 1.00 92.88 86 GLY A CA 1
ATOM 625 C C . GLY A 1 86 ? 14.716 -17.801 -18.631 1.00 92.88 86 GLY A C 1
ATOM 626 O O . GLY A 1 86 ? 14.206 -17.769 -17.501 1.00 92.88 86 GLY A O 1
ATOM 627 N N . VAL A 1 87 ? 14.481 -16.862 -19.556 1.00 94.94 87 VAL A N 1
ATOM 628 C CA . VAL A 1 87 ? 13.488 -15.782 -19.434 1.00 94.94 87 VAL A CA 1
ATOM 629 C C . VAL A 1 87 ? 12.394 -15.998 -20.480 1.00 94.94 87 VAL A C 1
ATOM 631 O O . VAL A 1 87 ? 12.646 -15.981 -21.680 1.00 94.94 87 VAL A O 1
ATOM 634 N N . GLY A 1 88 ? 11.154 -16.212 -20.034 1.00 95.94 88 GLY A N 1
ATOM 635 C CA . GLY A 1 88 ? 10.023 -16.386 -20.950 1.00 95.94 88 GLY A CA 1
ATOM 636 C C . GLY A 1 88 ? 9.760 -15.123 -21.777 1.00 95.94 88 GLY A C 1
ATOM 637 O O . GLY A 1 88 ? 9.885 -14.014 -21.262 1.00 95.94 88 GLY A O 1
ATOM 638 N N . ALA A 1 89 ? 9.337 -15.280 -23.035 1.00 94.75 89 ALA A N 1
ATOM 639 C CA . ALA A 1 89 ? 9.149 -14.161 -23.967 1.00 94.75 89 ALA A CA 1
ATOM 640 C C . ALA A 1 89 ? 8.201 -13.070 -23.433 1.00 94.75 89 ALA A C 1
ATOM 642 O O . ALA A 1 89 ? 8.462 -11.881 -23.592 1.00 94.75 89 ALA A O 1
ATOM 643 N N . ASP A 1 90 ? 7.119 -13.460 -22.752 1.00 93.50 90 ASP A N 1
ATOM 644 C CA . ASP A 1 90 ? 6.187 -12.501 -22.151 1.00 93.50 90 ASP A CA 1
ATOM 645 C C . ASP A 1 90 ? 6.794 -11.727 -20.977 1.00 93.50 90 ASP A C 1
ATOM 647 O O . ASP A 1 90 ? 6.625 -10.516 -20.853 1.00 93.50 90 ASP A O 1
ATOM 651 N N . THR A 1 91 ? 7.572 -12.423 -20.149 1.00 94.50 91 THR A N 1
ATOM 652 C CA . THR A 1 91 ? 8.324 -11.801 -19.057 1.00 94.50 91 THR A CA 1
ATOM 653 C C . THR A 1 91 ? 9.352 -10.814 -19.599 1.00 94.50 91 THR A C 1
ATOM 655 O O . THR A 1 91 ? 9.443 -9.703 -19.089 1.00 94.50 91 THR A O 1
ATOM 658 N N . LEU A 1 92 ? 10.090 -11.191 -20.648 1.00 96.56 92 LEU A N 1
ATOM 659 C CA . LEU A 1 92 ? 11.069 -10.313 -21.280 1.00 96.56 92 LEU A CA 1
ATOM 660 C C . LEU A 1 92 ? 10.402 -9.047 -21.832 1.00 96.56 92 LEU A C 1
ATOM 662 O O . LEU A 1 92 ? 10.848 -7.950 -21.515 1.00 96.56 92 LEU A O 1
ATOM 666 N N . ARG A 1 93 ? 9.284 -9.181 -22.562 1.00 95.44 93 ARG A N 1
ATOM 667 C CA . ARG A 1 93 ? 8.506 -8.028 -23.053 1.00 95.44 93 ARG A CA 1
ATOM 668 C C . ARG A 1 93 ? 8.095 -7.079 -21.931 1.00 95.44 93 ARG A C 1
ATOM 670 O O . ARG A 1 93 ? 8.300 -5.875 -22.055 1.00 95.44 93 ARG A O 1
ATOM 677 N N . LYS A 1 94 ? 7.556 -7.616 -20.832 1.00 94.56 94 LYS A N 1
ATOM 678 C CA . LYS A 1 94 ? 7.137 -6.821 -19.666 1.00 94.56 94 LYS A CA 1
ATOM 679 C C . LYS A 1 94 ? 8.309 -6.084 -19.019 1.00 94.56 94 LYS A C 1
ATOM 681 O O . LYS A 1 94 ? 8.169 -4.909 -18.698 1.00 94.56 94 LYS A O 1
ATOM 686 N N . LEU A 1 95 ? 9.457 -6.749 -18.864 1.00 96.62 95 LEU A N 1
ATOM 687 C CA . LEU A 1 95 ? 10.671 -6.151 -18.297 1.00 96.62 95 LEU A CA 1
ATOM 688 C C . LEU A 1 95 ? 11.258 -5.055 -19.198 1.00 96.62 95 LEU A C 1
ATOM 690 O O . LEU A 1 95 ? 11.641 -4.004 -18.692 1.00 96.62 95 LEU A O 1
ATOM 694 N N . ILE A 1 96 ? 11.273 -5.264 -20.518 1.00 97.38 96 ILE A N 1
ATOM 695 C CA . ILE A 1 96 ? 11.687 -4.245 -21.495 1.00 97.38 96 ILE A CA 1
ATOM 696 C C . ILE A 1 96 ? 10.768 -3.024 -21.402 1.00 97.38 96 ILE A C 1
ATOM 698 O O . ILE A 1 96 ? 11.252 -1.899 -21.294 1.00 97.38 96 ILE A O 1
ATOM 702 N N . GLN A 1 97 ? 9.446 -3.230 -21.401 1.00 96.50 97 GLN A N 1
ATOM 703 C CA . GLN A 1 97 ? 8.481 -2.131 -21.298 1.00 96.50 97 GLN A CA 1
ATOM 704 C C . GLN A 1 97 ? 8.620 -1.369 -19.973 1.00 96.50 97 GLN A C 1
ATOM 706 O O . GLN A 1 97 ? 8.614 -0.141 -19.958 1.00 96.50 97 GLN A O 1
ATOM 711 N N . GLN A 1 98 ? 8.841 -2.090 -18.872 1.00 97.38 98 GLN A N 1
ATOM 712 C CA . GLN A 1 98 ? 9.076 -1.496 -17.558 1.00 97.38 98 GLN A CA 1
ATOM 713 C C . GLN A 1 98 ? 10.322 -0.601 -17.570 1.00 97.38 98 GLN A C 1
ATOM 715 O O . GLN A 1 98 ? 10.261 0.554 -17.150 1.00 97.38 98 GLN A O 1
ATOM 720 N N . ALA A 1 99 ? 11.434 -1.111 -18.108 1.00 97.31 99 ALA A N 1
ATOM 721 C CA . ALA A 1 99 ? 12.685 -0.369 -18.213 1.00 97.31 99 ALA A CA 1
ATOM 722 C C . ALA A 1 99 ? 12.544 0.878 -19.101 1.00 97.31 99 ALA A C 1
ATOM 724 O O . ALA A 1 99 ? 13.060 1.936 -18.743 1.00 97.31 99 ALA A O 1
ATOM 725 N N . LYS A 1 100 ? 11.795 0.791 -20.212 1.00 96.81 100 LYS A N 1
ATOM 726 C CA . LYS A 1 100 ? 11.487 1.942 -21.081 1.00 96.81 100 LYS A CA 1
ATOM 727 C C . LYS A 1 100 ? 10.773 3.058 -20.328 1.00 96.81 100 LYS A C 1
ATOM 729 O O . LYS A 1 100 ? 11.218 4.202 -20.383 1.00 96.81 100 LYS A O 1
ATOM 734 N N . LEU A 1 101 ? 9.700 2.725 -19.610 1.00 96.50 101 LEU A N 1
ATOM 735 C CA . LEU A 1 101 ? 8.923 3.703 -18.847 1.00 96.50 101 LEU A CA 1
ATOM 736 C C . LEU A 1 101 ? 9.781 4.386 -17.777 1.00 96.50 101 LEU A C 1
ATOM 738 O O . LEU A 1 101 ? 9.801 5.612 -17.686 1.00 96.50 101 LEU A O 1
ATOM 742 N N . GLN A 1 102 ? 10.537 3.603 -17.006 1.00 95.88 102 GLN A N 1
ATOM 743 C CA . GLN A 1 102 ? 11.406 4.138 -15.955 1.00 95.88 102 GLN A CA 1
ATOM 744 C C . GLN A 1 102 ? 12.520 5.025 -16.518 1.00 95.88 102 GLN A C 1
ATOM 746 O O . GLN A 1 102 ? 12.808 6.083 -15.955 1.00 95.88 102 GLN A O 1
ATOM 751 N N . LYS A 1 103 ? 13.113 4.642 -17.657 1.00 94.94 103 LYS A N 1
ATOM 752 C CA . LYS A 1 103 ? 14.147 5.445 -18.319 1.00 94.94 103 LYS A CA 1
ATOM 753 C C . LYS A 1 103 ? 13.593 6.775 -18.826 1.00 94.94 103 LYS A C 1
ATOM 755 O O . LYS A 1 103 ? 14.198 7.814 -18.573 1.00 94.94 103 LYS A O 1
ATOM 760 N N . ALA A 1 104 ? 12.414 6.758 -19.447 1.00 94.75 104 ALA A N 1
ATOM 761 C CA . ALA A 1 104 ? 11.748 7.974 -19.905 1.00 94.75 104 ALA A CA 1
ATOM 762 C C . ALA A 1 104 ? 11.463 8.946 -18.745 1.00 94.75 104 ALA A C 1
ATOM 764 O O . ALA A 1 104 ? 11.680 10.152 -18.876 1.00 94.75 104 ALA A O 1
ATOM 765 N N . THR A 1 105 ? 11.037 8.442 -17.582 1.00 93.38 105 THR A N 1
ATOM 766 C CA . THR A 1 105 ? 10.859 9.277 -16.382 1.00 93.38 105 THR A CA 1
ATOM 767 C C . THR A 1 105 ? 12.182 9.822 -15.851 1.00 93.38 105 THR A C 1
ATOM 769 O O . THR A 1 105 ? 12.232 10.994 -15.489 1.00 93.38 105 THR A O 1
ATOM 772 N N . ALA A 1 106 ? 13.260 9.034 -15.847 1.00 89.75 106 ALA A N 1
ATOM 773 C CA . ALA A 1 106 ? 14.577 9.517 -15.427 1.00 89.75 106 ALA A CA 1
ATOM 774 C C . ALA A 1 106 ? 15.113 10.652 -16.327 1.00 89.75 106 ALA A C 1
ATOM 776 O O . ALA A 1 106 ? 15.788 11.554 -15.840 1.00 89.75 106 ALA A O 1
ATOM 777 N N . GLU A 1 107 ? 14.796 10.628 -17.624 1.00 91.12 107 GLU A N 1
ATOM 778 C CA . GLU A 1 107 ? 15.231 11.641 -18.597 1.00 91.12 107 GLU A CA 1
ATOM 779 C C . GLU A 1 107 ? 14.365 12.908 -18.580 1.00 91.12 107 GLU A C 1
ATOM 781 O O . GLU A 1 107 ? 14.876 14.015 -18.743 1.00 91.12 107 GLU A O 1
ATOM 786 N N . THR A 1 108 ? 13.053 12.758 -18.390 1.00 92.50 108 THR A N 1
ATOM 787 C CA . THR A 1 108 ? 12.090 13.872 -18.478 1.00 92.50 108 THR A CA 1
ATOM 788 C C . THR A 1 108 ? 11.715 14.473 -17.125 1.00 92.50 108 THR A C 1
ATOM 790 O O . THR A 1 108 ? 11.177 15.578 -17.074 1.00 92.50 108 THR A O 1
ATOM 793 N N . GLY A 1 109 ? 11.939 13.741 -16.031 1.00 89.44 109 GLY A N 1
ATOM 794 C CA . GLY A 1 109 ? 11.416 14.058 -14.700 1.00 89.44 109 GLY A CA 1
ATOM 795 C C . GLY A 1 109 ? 9.905 13.841 -14.549 1.00 89.44 109 GLY A C 1
ATOM 796 O O . GLY A 1 109 ? 9.365 14.073 -13.469 1.00 89.44 109 GLY A O 1
ATOM 797 N N . ALA A 1 110 ? 9.207 13.399 -15.601 1.00 90.44 110 ALA A N 1
ATOM 798 C CA . ALA A 1 110 ? 7.763 13.206 -15.595 1.00 90.44 110 ALA A CA 1
ATOM 799 C C . ALA A 1 110 ? 7.411 11.729 -15.382 1.00 90.44 110 ALA A C 1
ATOM 801 O O . ALA A 1 110 ? 7.810 10.856 -16.159 1.00 90.44 110 ALA A O 1
ATOM 802 N N . PHE A 1 111 ? 6.638 11.438 -14.334 1.00 92.75 111 PHE A N 1
ATOM 803 C CA . PHE A 1 111 ? 6.091 10.101 -14.122 1.00 92.75 111 PHE A CA 1
ATOM 804 C C . PHE A 1 111 ? 4.983 9.790 -15.134 1.00 92.75 111 PHE A C 1
ATOM 806 O O . PHE A 1 111 ? 4.217 10.667 -15.531 1.00 92.75 111 PHE A O 1
ATOM 813 N N . SER A 1 112 ? 4.890 8.525 -15.538 1.00 92.81 112 SER A N 1
ATOM 814 C CA . SER A 1 112 ? 3.906 8.038 -16.500 1.00 92.81 112 SER A CA 1
ATOM 815 C C . SER A 1 112 ? 3.341 6.686 -16.075 1.00 92.81 112 SER A C 1
ATOM 817 O O . SER A 1 112 ? 3.908 5.967 -15.246 1.00 92.81 112 SER A O 1
ATOM 819 N N . VAL A 1 113 ? 2.182 6.356 -16.633 1.00 95.88 113 VAL A N 1
ATOM 820 C CA . VAL A 1 113 ? 1.494 5.093 -16.399 1.00 95.88 113 VAL A CA 1
ATOM 821 C C . VAL A 1 113 ? 0.895 4.605 -17.709 1.00 95.88 113 VAL A C 1
ATOM 823 O O . VAL A 1 113 ? 0.330 5.388 -18.472 1.00 95.88 113 VAL A O 1
ATOM 826 N N . GLU A 1 114 ? 0.999 3.308 -17.950 1.00 95.25 114 GLU A N 1
ATOM 827 C CA . GLU A 1 114 ? 0.296 2.623 -19.025 1.00 95.25 114 GLU A CA 1
ATOM 828 C C . GLU A 1 114 ? -0.785 1.721 -18.439 1.00 95.25 114 GLU A C 1
ATOM 830 O O . GLU A 1 114 ? -0.559 0.996 -17.468 1.00 95.25 114 GLU A O 1
ATOM 835 N N . VAL A 1 115 ? -1.975 1.769 -19.038 1.00 95.25 115 VAL A N 1
ATOM 836 C CA . VAL A 1 115 ? -3.075 0.873 -18.685 1.00 95.25 115 VAL A CA 1
ATOM 837 C C . VAL A 1 115 ? -2.916 -0.430 -19.457 1.00 95.25 115 VAL A C 1
ATOM 839 O O . VAL A 1 115 ? -2.806 -0.429 -20.684 1.00 95.25 115 VAL A O 1
ATOM 842 N N . LEU A 1 116 ? -2.901 -1.545 -18.731 1.00 92.56 116 LEU A N 1
ATOM 843 C CA . LEU A 1 116 ? -2.807 -2.879 -19.308 1.00 92.56 116 LEU A CA 1
ATOM 844 C C . LEU A 1 116 ? -4.158 -3.316 -19.903 1.00 92.56 116 LEU A C 1
ATOM 846 O O . LEU A 1 116 ? -5.210 -2.809 -19.500 1.00 92.56 116 LEU A O 1
ATOM 850 N N . PRO A 1 117 ? -4.158 -4.266 -20.859 1.00 89.88 117 PRO A N 1
ATOM 851 C CA . PRO A 1 117 ? -5.390 -4.839 -21.386 1.00 89.88 117 PRO A CA 1
ATOM 852 C C . PRO A 1 117 ? -6.296 -5.386 -20.277 1.00 89.88 117 PRO A C 1
ATOM 854 O O . PRO A 1 117 ? -5.831 -6.010 -19.326 1.00 89.88 117 PRO A O 1
ATOM 857 N N . VAL A 1 118 ? -7.603 -5.164 -20.419 1.00 87.50 118 VAL A N 1
ATOM 858 C CA . VAL A 1 118 ? -8.599 -5.647 -19.459 1.00 87.50 118 VAL A CA 1
ATOM 859 C C . VAL A 1 118 ? -8.726 -7.164 -19.568 1.00 87.50 118 VAL A C 1
ATOM 861 O O . VAL A 1 118 ? -9.041 -7.690 -20.635 1.00 87.50 118 VAL A O 1
ATOM 864 N N . GLU A 1 119 ? -8.553 -7.850 -18.443 1.00 85.69 119 GLU A N 1
ATOM 865 C CA . GLU A 1 119 ? -8.770 -9.288 -18.299 1.00 85.69 119 GLU A CA 1
ATOM 866 C C . GLU A 1 119 ? -9.858 -9.534 -17.234 1.00 85.69 119 GLU A C 1
ATOM 868 O O . GLU A 1 119 ? -9.838 -8.885 -16.183 1.00 85.69 119 GLU A O 1
ATOM 873 N N . PRO A 1 120 ? -10.817 -10.454 -17.460 1.00 85.00 120 PRO A N 1
ATOM 874 C CA . PRO A 1 120 ? -11.770 -10.852 -16.423 1.00 85.00 120 PRO A CA 1
ATOM 875 C C . PRO A 1 120 ? -11.038 -11.342 -15.168 1.00 85.00 120 PRO A C 1
ATOM 877 O O . PRO A 1 120 ? -10.057 -12.074 -15.286 1.00 85.00 120 PRO A O 1
ATOM 880 N N . GLY A 1 121 ? -11.499 -10.967 -13.972 1.00 84.19 121 GLY A N 1
ATOM 881 C CA . GLY A 1 121 ? -10.828 -11.395 -12.738 1.00 84.19 121 GLY A CA 1
ATOM 882 C C . GLY A 1 121 ? -9.607 -10.582 -12.336 1.00 84.19 121 GLY A C 1
ATOM 883 O O . GLY A 1 121 ? -9.007 -10.912 -11.319 1.00 84.19 121 GLY A O 1
ATOM 884 N N . ARG A 1 122 ? -9.192 -9.566 -13.107 1.00 88.69 122 ARG A N 1
ATOM 885 C CA . ARG A 1 122 ? -7.893 -8.918 -12.889 1.00 88.69 122 ARG A CA 1
ATOM 886 C C . ARG A 1 122 ? -7.915 -7.410 -13.075 1.00 88.69 122 ARG A C 1
ATO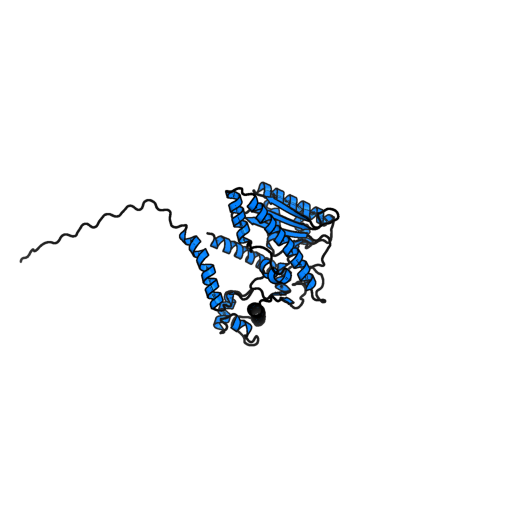M 888 O O . ARG A 1 122 ? -8.699 -6.860 -13.850 1.00 88.69 122 ARG A O 1
ATOM 895 N N . GLY A 1 123 ? -6.998 -6.735 -12.387 1.00 92.25 123 GLY A N 1
ATOM 896 C CA . GLY A 1 123 ? -6.784 -5.296 -12.532 1.00 92.25 123 GLY A CA 1
ATOM 897 C C . GLY A 1 123 ? -8.070 -4.508 -12.294 1.00 92.25 123 GLY A C 1
ATOM 898 O O . GLY A 1 123 ? -8.729 -4.678 -11.272 1.00 92.25 123 GLY A O 1
ATOM 899 N N . PHE A 1 124 ? -8.468 -3.680 -13.261 1.00 93.00 124 PHE A N 1
ATOM 900 C CA . PHE A 1 124 ? -9.699 -2.884 -13.183 1.00 93.00 124 PHE A CA 1
ATOM 901 C C . PHE A 1 124 ? -10.987 -3.708 -13.034 1.00 93.00 124 PHE A C 1
ATOM 903 O O . PHE A 1 124 ? -11.972 -3.185 -12.519 1.00 93.00 124 PHE A O 1
ATOM 910 N N . ALA A 1 125 ? -10.987 -4.987 -13.427 1.00 89.81 125 ALA A N 1
ATOM 911 C CA . ALA A 1 125 ? -12.127 -5.884 -13.228 1.00 89.81 125 ALA A CA 1
ATOM 912 C C . ALA A 1 125 ? -12.275 -6.381 -11.776 1.00 89.81 125 ALA A C 1
ATOM 914 O O . ALA A 1 125 ? -13.177 -7.167 -11.511 1.00 89.81 125 ALA A O 1
ATOM 915 N N . LEU A 1 126 ? -11.385 -5.968 -10.864 1.00 91.00 126 LEU A N 1
ATOM 916 C CA . LEU A 1 126 ? -11.496 -6.160 -9.411 1.00 91.00 126 LEU A CA 1
ATOM 917 C C . LEU A 1 126 ? -11.932 -4.881 -8.685 1.00 91.00 126 LEU A C 1
ATOM 919 O O . LEU A 1 126 ? -12.113 -4.890 -7.471 1.00 91.00 126 LEU A O 1
ATOM 923 N N . LEU A 1 127 ? -12.050 -3.762 -9.403 1.00 93.31 127 LEU A N 1
ATOM 924 C CA . LEU A 1 127 ? -12.419 -2.483 -8.819 1.00 93.31 127 LEU A CA 1
ATOM 925 C C . LEU A 1 127 ? -13.946 -2.311 -8.944 1.00 93.31 127 LEU A C 1
ATOM 927 O O . LEU A 1 127 ? -14.451 -2.214 -10.071 1.00 93.31 127 LEU A O 1
ATOM 931 N N . PRO A 1 128 ? -14.708 -2.276 -7.838 1.00 93.19 128 PRO A N 1
ATOM 932 C CA . PRO A 1 128 ? -16.148 -2.033 -7.877 1.00 93.19 128 PRO A CA 1
ATOM 933 C C . PRO A 1 128 ? -16.454 -0.555 -8.147 1.00 93.19 128 PRO A C 1
ATOM 935 O O . PRO A 1 128 ? -15.568 0.290 -8.047 1.00 93.19 128 PRO A O 1
ATOM 938 N N . SER A 1 129 ? -17.705 -0.240 -8.498 1.00 91.94 129 SER A N 1
ATOM 939 C CA . SER A 1 129 ? -18.140 1.155 -8.628 1.00 91.94 129 SER A CA 1
ATOM 940 C C . SER A 1 129 ? -18.027 1.880 -7.281 1.00 91.94 129 SER A C 1
ATOM 942 O O . SER A 1 129 ? -18.412 1.296 -6.267 1.00 91.94 129 SER A O 1
ATOM 944 N N . PRO A 1 130 ? -17.559 3.140 -7.262 1.00 94.25 130 PRO A N 1
ATOM 945 C CA . PRO A 1 130 ? -17.588 3.981 -6.072 1.00 94.25 130 PRO A CA 1
ATOM 946 C C . PRO A 1 130 ? -18.988 4.101 -5.473 1.00 94.25 130 PRO A C 1
ATOM 948 O O . PRO A 1 130 ? -19.940 4.450 -6.174 1.00 94.25 130 PRO A O 1
ATOM 951 N N . GLN A 1 131 ? -19.093 3.904 -4.164 1.00 95.94 131 GLN A N 1
ATOM 952 C CA . GLN A 1 131 ? -20.312 4.107 -3.393 1.00 95.94 131 GLN A CA 1
ATOM 953 C C . GLN A 1 131 ? -20.129 5.248 -2.389 1.00 95.94 131 GLN A C 1
ATOM 955 O O . GLN A 1 131 ? -19.048 5.476 -1.851 1.00 95.94 131 GLN A O 1
ATOM 960 N N . GLN A 1 132 ? -21.223 5.953 -2.080 1.00 93.50 132 GLN A N 1
ATOM 961 C CA . GLN A 1 132 ? -21.207 7.044 -1.096 1.00 93.50 132 GLN A CA 1
ATOM 962 C C . GLN A 1 132 ? -20.706 6.581 0.280 1.00 93.50 132 GLN A C 1
ATOM 964 O O . GLN A 1 132 ? -20.067 7.348 0.986 1.00 93.50 132 GLN A O 1
ATOM 969 N N . GLY A 1 133 ? -21.022 5.340 0.656 1.00 97.06 133 GLY A N 1
ATOM 970 C CA . GLY A 1 133 ? -20.664 4.761 1.945 1.00 97.06 133 GLY A CA 1
ATOM 971 C C . GLY A 1 133 ? -19.294 4.096 1.993 1.00 97.06 133 GLY A C 1
ATOM 972 O O . GLY A 1 133 ? -19.029 3.419 2.977 1.00 97.06 133 GLY A O 1
ATOM 973 N N . ASP A 1 134 ? -18.456 4.205 0.964 1.00 98.44 134 ASP A N 1
ATOM 974 C CA . ASP A 1 134 ? -17.157 3.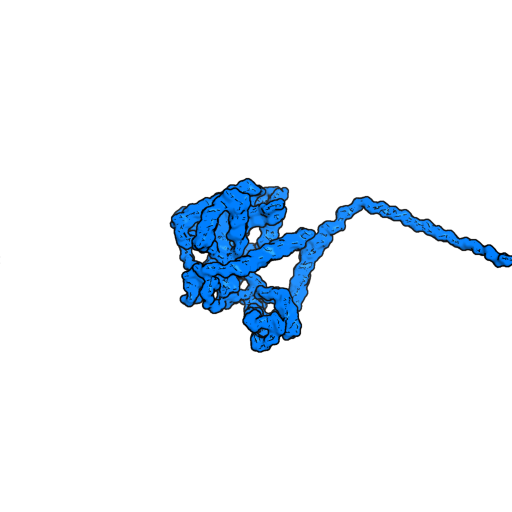530 0.974 1.00 98.44 134 ASP A CA 1
ATOM 975 C C . ASP A 1 134 ? -16.280 3.969 2.154 1.00 98.44 134 ASP A C 1
ATOM 977 O O . ASP A 1 134 ? -16.290 5.128 2.573 1.00 98.44 134 ASP A O 1
ATOM 981 N N . LEU A 1 135 ? -15.534 3.005 2.686 1.00 98.81 135 LEU A N 1
ATOM 982 C CA . LEU A 1 135 ? -14.559 3.183 3.751 1.00 98.81 135 LEU A CA 1
ATOM 983 C C . LEU A 1 135 ? -13.150 2.975 3.207 1.00 98.81 135 LEU A C 1
ATOM 985 O O . LEU A 1 135 ? -12.934 2.158 2.312 1.00 98.81 135 LEU A O 1
ATOM 989 N N . PHE A 1 136 ? -12.189 3.670 3.798 1.00 98.75 136 PHE A N 1
ATOM 990 C CA . PHE A 1 136 ? -10.768 3.542 3.493 1.00 98.75 136 PHE A CA 1
ATOM 991 C C . PHE A 1 136 ? -10.041 3.215 4.781 1.00 98.75 136 PHE A C 1
ATOM 993 O O . PHE A 1 136 ? -10.273 3.878 5.792 1.00 98.75 136 PHE A O 1
ATOM 1000 N N . PHE A 1 137 ? -9.231 2.167 4.757 1.00 98.62 137 PHE A N 1
ATOM 1001 C CA . PHE A 1 137 ? -8.685 1.550 5.954 1.00 98.62 137 PHE A CA 1
ATOM 1002 C C . PHE A 1 137 ? -7.186 1.322 5.809 1.00 98.62 137 PHE A C 1
ATOM 1004 O O . PHE A 1 137 ? -6.729 0.844 4.771 1.00 98.62 137 PHE A O 1
ATOM 1011 N N . ASP A 1 138 ? -6.469 1.656 6.874 1.00 97.62 138 ASP A N 1
ATOM 1012 C CA . ASP A 1 138 ? -5.056 1.364 7.079 1.00 97.62 138 ASP A CA 1
ATOM 1013 C C . ASP A 1 138 ? -4.818 1.081 8.570 1.00 97.62 138 ASP A C 1
ATOM 1015 O O . ASP A 1 138 ? -5.597 1.516 9.431 1.00 97.62 138 ASP A O 1
ATOM 1019 N N . MET A 1 139 ? -3.755 0.357 8.903 1.00 95.56 139 MET A N 1
ATOM 1020 C CA . MET A 1 139 ? -3.418 0.059 10.295 1.00 95.56 139 MET A CA 1
ATOM 1021 C C . MET A 1 139 ? -1.914 -0.041 10.517 1.00 95.56 139 MET A C 1
ATOM 1023 O O . MET A 1 139 ? -1.166 -0.444 9.634 1.00 95.56 139 MET A O 1
ATOM 1027 N N . GLU A 1 140 ? -1.492 0.281 11.734 1.00 95.19 140 GLU A N 1
ATOM 1028 C CA . GLU A 1 140 ? -0.097 0.235 12.150 1.00 95.19 140 GLU A CA 1
ATOM 1029 C C . GLU A 1 140 ? 0.104 -0.823 13.234 1.00 95.19 140 GLU A C 1
ATOM 1031 O O . GLU A 1 140 ? -0.682 -0.924 14.189 1.00 95.19 140 GLU A O 1
ATOM 1036 N N . GLY A 1 141 ? 1.204 -1.560 13.110 1.00 93.69 141 GLY A N 1
ATOM 1037 C CA . GLY A 1 141 ? 1.589 -2.607 14.040 1.00 93.69 141 GLY A CA 1
ATOM 1038 C C . GLY A 1 141 ? 3.063 -2.555 14.406 1.00 93.69 141 GLY A C 1
ATOM 1039 O O . GLY A 1 141 ? 3.906 -2.052 13.669 1.00 93.69 141 GLY A O 1
ATOM 1040 N N . ASP A 1 142 ? 3.372 -3.104 15.571 1.00 93.00 142 ASP A N 1
ATOM 1041 C CA . ASP A 1 142 ? 4.711 -3.271 16.098 1.00 93.00 142 ASP A CA 1
ATOM 1042 C C . ASP A 1 142 ? 5.024 -4.771 16.248 1.00 93.00 142 ASP A C 1
ATOM 1044 O O . ASP A 1 142 ? 4.546 -5.426 17.184 1.00 93.00 142 ASP A O 1
ATOM 1048 N N . PRO A 1 143 ? 5.835 -5.345 15.342 1.00 88.62 143 PRO A N 1
ATOM 1049 C CA . PRO A 1 143 ? 6.267 -6.734 15.435 1.00 88.62 143 PRO A CA 1
ATOM 1050 C C . PRO A 1 143 ? 7.355 -6.961 16.499 1.00 88.62 143 PRO A C 1
ATOM 1052 O O . PRO A 1 143 ? 7.685 -8.119 16.763 1.00 88.62 143 PRO A O 1
ATOM 1055 N N . LEU A 1 144 ? 7.950 -5.903 17.069 1.00 87.88 144 LEU A N 1
ATOM 1056 C CA . LEU A 1 144 ? 8.973 -5.994 18.121 1.00 87.88 144 LEU A CA 1
ATOM 1057 C C . LEU A 1 144 ? 8.357 -6.144 19.513 1.00 87.88 144 LEU A C 1
ATOM 1059 O O . LEU A 1 144 ? 9.014 -6.651 20.428 1.00 87.88 144 LEU A O 1
ATOM 1063 N N . TYR A 1 145 ? 7.085 -5.776 19.672 1.00 88.81 145 TYR A N 1
ATOM 1064 C CA . TYR A 1 145 ? 6.303 -6.160 20.837 1.00 88.81 145 TYR A CA 1
ATOM 1065 C C . TYR A 1 145 ? 6.378 -7.691 21.025 1.00 88.81 145 TYR A C 1
ATOM 1067 O O . TYR A 1 145 ? 6.245 -8.413 20.037 1.00 88.81 145 TYR A O 1
ATOM 1075 N N . PRO A 1 146 ? 6.550 -8.234 22.252 1.00 85.44 146 PRO A N 1
ATOM 1076 C CA . PRO A 1 146 ? 6.867 -9.655 22.472 1.00 85.44 146 PRO A CA 1
ATOM 1077 C C . PRO A 1 146 ? 5.992 -10.699 21.755 1.00 85.44 146 PRO A C 1
ATOM 1079 O O . PRO A 1 146 ? 6.464 -11.798 21.477 1.00 85.44 146 PRO A O 1
ATOM 1082 N N . GLU A 1 147 ? 4.735 -10.372 21.454 1.00 85.50 147 GLU A N 1
ATOM 1083 C CA . GLU A 1 147 ? 3.817 -11.220 20.680 1.00 85.50 147 GLU A CA 1
ATOM 1084 C C . GLU A 1 147 ? 3.237 -10.517 19.433 1.00 85.50 147 GLU A C 1
ATOM 1086 O O . GLU A 1 147 ? 2.240 -10.973 18.872 1.00 85.50 147 GLU A O 1
ATOM 1091 N N . GLY A 1 148 ? 3.820 -9.391 19.023 1.00 91.88 148 GLY A N 1
ATOM 1092 C CA . GLY A 1 148 ? 3.231 -8.454 18.070 1.00 91.88 148 GLY A CA 1
ATOM 1093 C C . GLY A 1 148 ? 2.041 -7.680 18.653 1.00 91.88 148 GLY A C 1
ATOM 1094 O O . GLY A 1 148 ? 1.282 -8.198 19.487 1.00 91.88 148 GLY A O 1
ATOM 1095 N N . LEU A 1 149 ? 1.892 -6.431 18.215 1.00 95.50 149 LEU A N 1
ATOM 1096 C CA . LEU A 1 149 ? 0.810 -5.539 18.627 1.00 95.50 149 LEU A CA 1
ATOM 1097 C C . LEU A 1 149 ? 0.376 -4.637 17.468 1.00 95.50 149 LEU A C 1
ATOM 1099 O O . LEU A 1 149 ? 1.157 -3.817 17.010 1.00 95.50 149 LEU A O 1
ATOM 1103 N N . GLU A 1 150 ? -0.880 -4.709 17.062 1.00 97.19 150 GLU A N 1
ATOM 1104 C CA . GLU A 1 150 ? -1.534 -3.714 16.214 1.00 97.19 150 GLU A CA 1
ATOM 1105 C C . GLU A 1 150 ? -1.996 -2.553 17.093 1.00 97.19 150 GLU A C 1
ATOM 1107 O O . GLU A 1 150 ? -2.930 -2.685 17.893 1.00 97.19 150 GLU A O 1
ATOM 1112 N N . TYR A 1 151 ? -1.300 -1.423 16.995 1.00 97.19 151 TYR A N 1
ATOM 1113 C CA . TYR A 1 151 ? -1.465 -0.314 17.930 1.00 97.19 151 TYR A CA 1
ATOM 1114 C C . TYR A 1 151 ? -2.361 0.810 17.402 1.00 97.19 151 TYR A C 1
ATOM 1116 O O . TYR A 1 151 ? -2.826 1.623 18.202 1.00 97.19 151 TYR A O 1
ATOM 1124 N N . LEU A 1 152 ? -2.635 0.868 16.094 1.00 98.31 152 LEU A N 1
ATOM 1125 C CA . LEU A 1 152 ? -3.517 1.873 15.493 1.00 98.31 152 LEU A CA 1
ATOM 1126 C C . LEU A 1 152 ? -4.337 1.283 14.342 1.00 98.31 152 LEU A C 1
ATOM 1128 O O . LEU A 1 152 ? -3.785 0.745 13.392 1.00 98.31 152 LEU A O 1
ATOM 1132 N N . PHE A 1 153 ? -5.656 1.466 14.395 1.00 98.69 153 PHE A N 1
ATOM 1133 C CA . PHE A 1 153 ? -6.578 1.207 13.286 1.00 98.69 153 PHE A CA 1
ATOM 1134 C C . PHE A 1 153 ? -7.143 2.546 12.808 1.00 98.69 153 PHE A C 1
ATOM 1136 O O . PHE A 1 153 ? -7.876 3.195 13.561 1.00 98.69 153 PHE A O 1
ATOM 1143 N N . GLY A 1 154 ? -6.820 2.959 11.585 1.00 98.62 154 GLY A N 1
ATOM 1144 C CA . GLY A 1 154 ? -7.297 4.203 10.986 1.00 98.62 154 GLY A CA 1
ATOM 1145 C C . GLY A 1 154 ? -8.328 3.951 9.903 1.00 98.62 154 GLY A C 1
ATOM 1146 O O . GLY A 1 154 ? -8.089 3.197 8.965 1.00 98.62 154 GLY A O 1
ATOM 1147 N N . VAL A 1 155 ? -9.488 4.595 10.004 1.00 98.81 155 VAL A N 1
ATOM 1148 C CA . VAL A 1 155 ? -10.547 4.468 9.000 1.00 98.81 155 VAL A CA 1
ATOM 1149 C C . VAL A 1 155 ? -11.170 5.810 8.665 1.00 98.81 155 VAL A C 1
ATOM 1151 O O . VAL A 1 155 ? -11.569 6.570 9.545 1.00 98.81 155 VAL A O 1
ATOM 1154 N N . LEU A 1 156 ? -11.291 6.083 7.373 1.00 98.81 156 LEU A N 1
ATOM 1155 C CA . LEU A 1 156 ? -11.938 7.270 6.833 1.00 98.81 156 LEU A CA 1
ATOM 1156 C C . LEU A 1 156 ? -13.229 6.863 6.130 1.00 98.81 156 LEU A C 1
ATOM 1158 O O . LEU A 1 156 ? -13.269 5.876 5.392 1.00 98.81 156 LEU A O 1
ATOM 1162 N N . GLY A 1 157 ? -14.284 7.632 6.352 1.00 98.19 157 GLY A N 1
ATOM 1163 C CA . GLY A 1 157 ? -15.574 7.419 5.712 1.00 98.19 157 GLY A CA 1
ATOM 1164 C C . GLY A 1 157 ? -16.570 8.511 6.082 1.00 98.19 157 GLY A C 1
ATOM 1165 O O . GLY A 1 157 ? -16.229 9.421 6.840 1.00 98.19 157 GLY A O 1
ATOM 1166 N N . PRO A 1 158 ? -17.818 8.437 5.591 1.00 97.50 158 PRO A N 1
ATOM 1167 C CA . PRO A 1 158 ? -18.844 9.439 5.862 1.00 97.50 158 PRO A CA 1
ATOM 1168 C C . PRO A 1 158 ? -19.468 9.237 7.256 1.00 97.50 158 PRO A C 1
ATOM 1170 O O . PRO A 1 158 ? -20.672 8.983 7.392 1.00 97.50 158 PRO A O 1
ATOM 1173 N N . PHE A 1 159 ? -18.635 9.268 8.299 1.00 96.81 159 PHE A N 1
ATOM 1174 C CA . PHE A 1 159 ? -19.060 9.085 9.686 1.00 96.81 159 PHE A CA 1
ATOM 1175 C C . PHE A 1 159 ? -19.588 10.370 10.329 1.00 96.81 159 PHE A C 1
ATOM 1177 O O . PHE A 1 159 ? -20.348 10.280 11.300 1.00 96.81 159 PHE A O 1
ATOM 1184 N N . GLY A 1 160 ? -19.226 11.528 9.775 1.00 93.44 160 GLY A N 1
ATOM 1185 C CA . GLY A 1 160 ? -19.584 12.827 10.313 1.00 93.44 160 GLY A CA 1
ATOM 1186 C C . GLY A 1 160 ? -21.076 13.153 10.176 1.00 93.44 160 GLY A C 1
ATOM 1187 O O . GLY A 1 160 ? -21.854 12.431 9.527 1.00 93.44 160 GLY A O 1
ATOM 1188 N N . PRO A 1 161 ? -21.516 14.272 10.776 1.00 90.25 161 PRO A N 1
ATOM 1189 C CA . PRO A 1 161 ? -22.866 14.787 10.593 1.00 90.25 161 PRO A CA 1
ATOM 1190 C C . PRO A 1 161 ? -23.209 14.894 9.103 1.00 90.25 161 PRO A C 1
ATOM 1192 O O . PRO A 1 161 ? -22.381 15.284 8.292 1.00 90.25 161 PRO A O 1
ATOM 1195 N N . ASN A 1 162 ? -24.430 14.515 8.721 1.00 87.62 162 ASN A N 1
ATOM 1196 C CA . ASN A 1 162 ? -24.888 14.530 7.322 1.00 87.62 162 ASN A CA 1
ATOM 1197 C C . ASN A 1 162 ? -24.053 13.683 6.335 1.00 87.62 162 ASN A C 1
ATOM 1199 O O . ASN A 1 162 ? -24.230 13.824 5.127 1.00 87.62 162 ASN A O 1
ATOM 1203 N N . GLY A 1 163 ? -23.209 12.766 6.823 1.00 89.31 163 GLY A N 1
ATOM 1204 C CA . GLY A 1 163 ? -22.347 11.945 5.970 1.00 89.31 163 GLY A CA 1
ATOM 1205 C C . GLY A 1 163 ? -21.086 12.670 5.499 1.00 89.31 163 GLY A C 1
ATOM 1206 O O . GLY A 1 163 ? -20.552 12.329 4.447 1.00 89.31 163 GLY A O 1
ATOM 1207 N N . GLU A 1 164 ? -20.632 13.675 6.247 1.00 93.94 164 GLU A N 1
ATOM 1208 C CA . GLU A 1 164 ? -19.323 14.294 6.045 1.00 93.94 164 GLU A CA 1
ATOM 1209 C C . GLU A 1 164 ? -18.192 13.288 6.283 1.00 93.94 164 GLU A C 1
ATOM 1211 O O . GLU A 1 164 ? -18.289 12.401 7.136 1.00 93.94 164 GLU A O 1
ATOM 1216 N N . GLU A 1 165 ? -17.117 13.441 5.512 1.00 96.19 165 GLU A N 1
ATOM 1217 C CA . GLU A 1 165 ? -15.912 12.635 5.661 1.00 96.19 165 GLU A CA 1
ATOM 1218 C C . GLU A 1 165 ? -15.262 12.910 7.025 1.00 96.19 165 GLU A C 1
ATOM 1220 O O . GLU A 1 165 ? -14.958 14.050 7.371 1.00 96.19 165 GLU A O 1
ATOM 1225 N N . GLU A 1 166 ? -15.039 11.852 7.795 1.00 98.00 166 GLU A N 1
ATOM 1226 C CA . GLU A 1 166 ? -14.420 11.901 9.114 1.00 98.00 166 GLU A CA 1
ATOM 1227 C C . GLU A 1 166 ? -13.432 10.737 9.236 1.00 98.00 166 GLU A C 1
ATOM 1229 O O . GLU A 1 166 ? -13.727 9.605 8.842 1.00 98.00 166 GLU A O 1
ATOM 1234 N N . PHE A 1 167 ? -12.248 11.026 9.776 1.00 98.50 167 PHE A N 1
ATOM 1235 C CA . PHE A 1 167 ? -11.244 10.025 10.112 1.00 98.50 167 PHE A CA 1
ATOM 1236 C C . PHE A 1 167 ? -11.444 9.566 11.557 1.00 98.50 167 PHE A C 1
ATOM 1238 O O . PHE A 1 167 ? -11.584 10.384 12.467 1.00 98.50 167 PHE A O 1
ATOM 1245 N N . LYS A 1 168 ? -11.448 8.253 11.776 1.00 98.69 168 LYS A N 1
ATOM 1246 C CA . LYS A 1 168 ? -11.538 7.630 13.096 1.00 98.69 168 LYS A CA 1
ATOM 1247 C C . LYS A 1 168 ? -10.315 6.767 13.338 1.00 98.69 168 LYS A C 1
ATOM 1249 O O . LYS A 1 168 ? -9.962 5.944 12.500 1.00 98.69 168 LYS A O 1
ATOM 1254 N N . ALA A 1 169 ? -9.737 6.925 14.521 1.00 98.56 169 ALA A N 1
ATOM 1255 C CA . ALA A 1 169 ? -8.600 6.153 14.988 1.00 98.56 169 ALA A CA 1
ATOM 1256 C C . ALA A 1 169 ? -8.966 5.350 16.237 1.00 98.56 169 ALA A C 1
ATOM 1258 O O . ALA A 1 169 ? -9.599 5.872 17.160 1.00 98.56 169 ALA A O 1
ATOM 1259 N N . PHE A 1 170 ? -8.530 4.095 16.277 1.00 98.75 170 PHE A N 1
ATOM 1260 C CA . PHE A 1 170 ? -8.656 3.216 17.437 1.00 98.75 170 PHE A CA 1
ATOM 1261 C C . PHE A 1 170 ? -7.253 2.813 17.886 1.00 98.75 170 PHE A C 1
ATOM 1263 O O . PHE A 1 170 ? -6.539 2.153 17.137 1.00 98.75 170 PHE A O 1
ATOM 1270 N N . TRP A 1 171 ? -6.860 3.237 19.087 1.00 98.56 171 TRP A N 1
ATOM 1271 C CA . TRP A 1 171 ? -5.518 3.024 19.630 1.00 98.56 171 TRP A CA 1
ATOM 1272 C C . TRP A 1 171 ? -5.457 1.845 20.596 1.00 98.56 171 TRP A C 1
ATOM 1274 O O . TRP A 1 171 ? -6.411 1.591 21.337 1.00 98.56 171 TRP A O 1
ATOM 1284 N N . ALA A 1 172 ? -4.304 1.186 20.630 1.00 97.94 172 ALA A N 1
ATOM 1285 C CA . ALA A 1 172 ? -3.979 0.144 21.586 1.00 97.94 172 ALA A CA 1
ATOM 1286 C C . ALA A 1 172 ? -2.492 0.141 21.948 1.00 97.94 172 ALA A C 1
ATOM 1288 O O . ALA A 1 172 ? -1.635 0.218 21.077 1.00 97.94 172 ALA A O 1
ATOM 1289 N N . HIS A 1 173 ? -2.176 -0.007 23.235 1.00 97.31 173 HIS A N 1
ATOM 1290 C CA . HIS A 1 173 ? -0.786 -0.021 23.716 1.00 97.31 173 HIS A CA 1
ATOM 1291 C C . HIS A 1 173 ? -0.410 -1.285 24.501 1.00 97.31 173 HIS A C 1
ATOM 1293 O O . HIS A 1 173 ? 0.715 -1.431 24.985 1.00 97.31 173 HIS A O 1
ATOM 1299 N N . ASP A 1 174 ? -1.354 -2.215 24.615 1.00 96.94 174 ASP A N 1
ATOM 1300 C CA . ASP A 1 174 ? -1.187 -3.533 25.213 1.00 96.94 174 ASP A CA 1
ATOM 1301 C C . ASP A 1 174 ? -2.227 -4.511 24.621 1.00 96.94 174 ASP A C 1
ATOM 1303 O O . ASP A 1 174 ? -3.179 -4.064 23.975 1.00 96.94 174 ASP A O 1
ATOM 1307 N N . PRO A 1 175 ? -2.098 -5.835 24.833 1.00 97.50 175 PRO A N 1
ATOM 1308 C CA . PRO A 1 175 ? -3.031 -6.818 24.268 1.00 97.50 175 PRO A CA 1
ATOM 1309 C C . PRO A 1 175 ? -4.497 -6.655 24.710 1.00 97.50 175 PRO A C 1
ATOM 1311 O O . PRO A 1 175 ? -5.422 -7.001 23.975 1.00 97.50 175 PRO A O 1
ATOM 1314 N N . VAL A 1 176 ? -4.748 -6.124 25.913 1.00 98.00 176 VAL A N 1
ATOM 1315 C CA . VAL A 1 176 ? -6.121 -5.881 26.387 1.00 98.00 176 VAL A CA 1
ATOM 1316 C C . VAL A 1 176 ? -6.740 -4.734 25.592 1.00 98.00 176 VAL A C 1
ATOM 1318 O O . VAL A 1 176 ? -7.893 -4.830 25.158 1.00 98.00 176 VAL A O 1
ATOM 1321 N N . GLN A 1 177 ? -5.966 -3.676 25.362 1.00 98.50 177 GLN A N 1
ATOM 1322 C CA . GLN A 1 177 ? -6.364 -2.561 24.514 1.00 98.50 177 GLN A CA 1
ATOM 1323 C C . GLN A 1 177 ? -6.455 -2.969 23.040 1.00 98.50 177 GLN A C 1
ATOM 1325 O O . GLN A 1 177 ? -7.396 -2.539 22.385 1.00 98.50 177 GLN A O 1
ATOM 1330 N N . GLU A 1 178 ? -5.571 -3.836 22.529 1.00 98.56 178 GLU A N 1
ATOM 1331 C CA . GLU A 1 178 ? -5.611 -4.330 21.138 1.00 98.56 178 GLU A CA 1
ATOM 1332 C C . GLU A 1 178 ? -6.938 -5.036 20.869 1.00 98.56 178 GLU A C 1
ATOM 1334 O O . GLU A 1 178 ? -7.633 -4.720 19.901 1.00 98.56 178 GLU A O 1
ATOM 1339 N N . LYS A 1 179 ? -7.361 -5.915 21.786 1.00 98.62 179 LYS A N 1
ATOM 1340 C CA . LYS A 1 179 ? -8.684 -6.541 21.718 1.00 98.62 179 LYS A CA 1
ATOM 1341 C C . LYS A 1 179 ? -9.807 -5.502 21.701 1.00 98.62 179 LYS A C 1
ATOM 1343 O O . LYS A 1 179 ? -10.731 -5.608 20.895 1.00 98.62 179 LYS A O 1
ATOM 1348 N N . ALA A 1 180 ? -9.757 -4.518 22.599 1.00 98.81 180 ALA A N 1
ATOM 1349 C CA . ALA A 1 180 ? -10.800 -3.501 22.711 1.00 98.81 180 ALA A CA 1
ATOM 1350 C C . ALA A 1 180 ? -10.874 -2.598 21.465 1.00 98.81 180 ALA A C 1
ATOM 1352 O O . ALA A 1 180 ? -11.973 -2.319 20.982 1.00 98.81 180 ALA A O 1
ATOM 1353 N N . ALA A 1 181 ? -9.725 -2.187 20.926 1.00 98.81 181 ALA A N 1
ATOM 1354 C CA . ALA A 1 181 ? -9.602 -1.388 19.712 1.00 98.81 181 ALA A CA 1
ATOM 1355 C C . ALA A 1 181 ? -10.107 -2.160 18.489 1.00 98.81 181 ALA A C 1
ATOM 1357 O O . ALA A 1 181 ? -10.946 -1.642 17.753 1.00 98.81 181 ALA A O 1
ATOM 1358 N N . PHE A 1 182 ? -9.698 -3.423 18.337 1.00 98.81 182 PHE A N 1
ATOM 1359 C CA . PHE A 1 182 ? -10.195 -4.314 17.290 1.00 98.81 182 PHE A CA 1
ATOM 1360 C C . PHE A 1 182 ? -11.721 -4.468 17.351 1.00 98.81 182 PHE A C 1
ATOM 1362 O O . PHE A 1 182 ? -12.413 -4.280 16.349 1.00 98.81 182 PHE A O 1
ATOM 1369 N N . GLU A 1 183 ? -12.284 -4.749 18.529 1.00 98.88 183 GLU A N 1
ATOM 1370 C CA . GLU A 1 183 ? -13.736 -4.855 18.684 1.00 98.88 183 GLU A CA 1
ATOM 1371 C C . GLU A 1 183 ? -14.456 -3.536 18.378 1.00 98.88 183 GLU A C 1
ATOM 1373 O O . GLU A 1 183 ? -15.529 -3.554 17.771 1.00 98.88 183 GLU A O 1
ATOM 1378 N N . ALA A 1 184 ? -13.903 -2.399 18.803 1.00 98.88 184 ALA A N 1
ATOM 1379 C CA . ALA A 1 184 ? -14.479 -1.082 18.548 1.00 98.88 184 ALA A CA 1
ATOM 1380 C C . ALA A 1 184 ? -14.465 -0.738 17.051 1.00 98.88 184 ALA A C 1
ATOM 1382 O O . ALA A 1 184 ? -15.500 -0.334 16.512 1.00 98.88 184 ALA A O 1
ATOM 1383 N N . PHE A 1 185 ? -13.340 -0.979 16.374 1.00 98.81 185 PHE A N 1
ATOM 1384 C CA . PHE A 1 185 ? -13.199 -0.836 14.928 1.00 98.81 185 PHE A CA 1
ATOM 1385 C C . PHE A 1 185 ? -14.225 -1.705 14.188 1.00 98.81 185 PHE A C 1
ATOM 1387 O O . PHE A 1 185 ? -15.028 -1.195 13.406 1.00 98.81 185 PHE A O 1
ATOM 1394 N N . MET A 1 186 ? -14.291 -3.000 14.508 1.00 98.75 186 MET A N 1
ATOM 1395 C CA . MET A 1 186 ? -15.219 -3.930 13.860 1.00 98.75 186 MET A CA 1
ATOM 1396 C C . MET A 1 186 ? -16.687 -3.550 14.103 1.00 98.75 186 MET A C 1
ATOM 1398 O O . MET A 1 186 ? -17.492 -3.602 13.174 1.00 98.75 186 MET A O 1
ATOM 1402 N N . LYS A 1 187 ? -17.057 -3.110 15.317 1.00 98.75 187 LYS A N 1
ATOM 1403 C CA . LYS A 1 187 ? -18.415 -2.599 15.611 1.00 98.75 187 LYS A CA 1
ATOM 1404 C C . LYS A 1 187 ? -18.733 -1.354 14.782 1.00 98.75 187 LYS A C 1
ATOM 1406 O O . LYS A 1 187 ? -19.847 -1.245 14.272 1.00 98.75 187 LYS A O 1
ATOM 1411 N N . CYS A 1 188 ? -17.769 -0.444 14.629 1.00 98.62 188 CYS A N 1
ATOM 1412 C CA . CYS A 1 188 ? -17.911 0.755 13.804 1.00 98.62 188 CYS A CA 1
ATOM 1413 C C . CYS A 1 188 ? -18.175 0.392 12.336 1.00 98.62 188 CYS A C 1
ATOM 1415 O O . CYS A 1 188 ? -19.149 0.871 11.755 1.00 98.62 188 CYS A O 1
ATOM 1417 N N . VAL A 1 189 ? -17.367 -0.506 11.764 1.00 98.56 189 VAL A N 1
ATOM 1418 C CA . VAL A 1 189 ? -17.518 -0.971 10.376 1.00 98.56 189 VAL A CA 1
ATOM 1419 C C . VAL A 1 189 ? -18.848 -1.697 10.170 1.00 98.56 189 VAL A C 1
ATOM 1421 O O . VAL A 1 189 ? -19.578 -1.378 9.236 1.00 98.56 189 VAL A O 1
ATOM 1424 N N . VAL A 1 190 ? -19.223 -2.623 11.057 1.00 98.38 190 VAL A N 1
ATOM 1425 C CA . VAL A 1 190 ? -20.493 -3.366 10.944 1.00 98.38 190 VAL A CA 1
ATOM 1426 C C . VAL A 1 190 ? -21.694 -2.422 10.990 1.00 98.38 190 VAL A C 1
ATOM 1428 O O . VAL A 1 190 ? -22.574 -2.505 10.135 1.00 98.38 190 VAL A O 1
ATOM 1431 N N . ALA A 1 191 ? -21.728 -1.492 11.950 1.00 97.88 191 ALA A N 1
ATOM 1432 C CA . ALA A 1 191 ? -22.807 -0.510 12.043 1.00 97.88 191 ALA A CA 1
ATOM 1433 C C . ALA A 1 191 ? -22.889 0.371 10.785 1.00 97.88 191 ALA A C 1
ATOM 1435 O O . ALA A 1 191 ? -23.982 0.714 10.327 1.00 97.88 191 ALA A O 1
ATOM 1436 N N . HIS A 1 192 ? -21.737 0.704 10.203 1.00 98.12 192 HIS A N 1
ATOM 1437 C CA . HIS A 1 192 ? -21.653 1.469 8.968 1.00 98.12 192 HIS A CA 1
ATOM 1438 C C . HIS A 1 192 ? -22.187 0.701 7.755 1.00 98.12 192 HIS A C 1
ATOM 1440 O O . HIS A 1 192 ? -23.005 1.238 7.009 1.00 98.12 192 HIS A O 1
ATOM 1446 N N . LEU A 1 193 ? -21.803 -0.566 7.588 1.00 97.19 193 LEU A N 1
ATOM 1447 C CA . LEU A 1 193 ? -22.270 -1.413 6.484 1.00 97.19 193 LEU A CA 1
ATOM 1448 C C . LEU A 1 193 ? -23.777 -1.702 6.555 1.00 97.19 193 LEU A C 1
ATOM 1450 O O . LEU A 1 193 ? -24.415 -1.861 5.519 1.00 97.19 193 LEU A O 1
ATOM 1454 N N . VAL A 1 194 ? -24.384 -1.694 7.747 1.00 96.62 194 VAL A N 1
ATOM 1455 C CA . VAL A 1 194 ? -25.854 -1.739 7.881 1.00 96.62 194 VAL A CA 1
ATOM 1456 C C . VAL A 1 194 ? -26.507 -0.491 7.276 1.00 96.62 194 VAL A C 1
ATOM 1458 O O . VAL A 1 194 ? -27.556 -0.589 6.641 1.00 96.62 194 VAL A O 1
ATOM 1461 N N . ARG A 1 195 ? -25.897 0.688 7.456 1.00 95.62 195 ARG A N 1
ATOM 1462 C CA . ARG A 1 195 ? -26.396 1.957 6.902 1.00 95.62 195 ARG A CA 1
ATOM 1463 C C . ARG A 1 195 ? -26.106 2.099 5.407 1.00 95.62 195 ARG A C 1
ATOM 1465 O O . ARG A 1 195 ? -26.908 2.703 4.699 1.00 95.62 195 ARG A O 1
ATOM 1472 N N . TYR A 1 196 ? -24.993 1.540 4.940 1.00 96.75 196 TYR A N 1
ATOM 1473 C CA . TYR A 1 196 ? -24.573 1.558 3.541 1.00 96.75 196 TYR A CA 1
ATOM 1474 C C . TYR A 1 196 ? -24.322 0.128 3.032 1.00 96.75 196 TYR A C 1
ATOM 1476 O O . TYR A 1 196 ? -23.168 -0.292 2.926 1.00 96.75 196 TYR A O 1
ATOM 1484 N N . PRO A 1 197 ? -25.382 -0.625 2.676 1.00 96.12 197 PRO A N 1
ATOM 1485 C CA . PRO A 1 197 ? -25.276 -2.047 2.340 1.00 96.12 197 PRO A CA 1
ATOM 1486 C C . PRO A 1 197 ? -24.436 -2.370 1.107 1.00 96.12 197 PRO A C 1
ATOM 1488 O O . PRO A 1 197 ? -24.047 -3.522 0.944 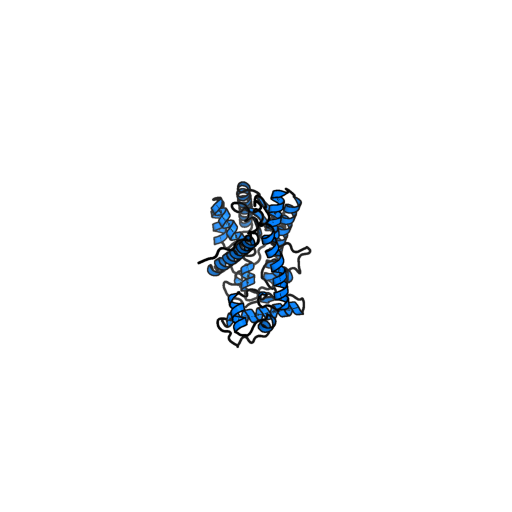1.00 96.12 197 PRO A O 1
ATOM 1491 N N . ASP A 1 198 ? -24.137 -1.390 0.255 1.00 94.75 198 ASP A N 1
ATOM 1492 C CA . ASP A 1 198 ? -23.317 -1.566 -0.951 1.00 94.75 198 ASP A CA 1
ATOM 1493 C C . ASP A 1 198 ? -21.864 -1.106 -0.767 1.00 94.75 198 ASP A C 1
ATOM 1495 O O . ASP A 1 198 ? -21.036 -1.335 -1.647 1.00 94.75 198 ASP A O 1
ATOM 1499 N N . ALA A 1 199 ? -21.546 -0.477 0.370 1.00 97.25 199 ALA A N 1
ATOM 1500 C CA . ALA A 1 199 ? -20.223 0.066 0.645 1.00 97.25 199 ALA A CA 1
ATOM 1501 C C . ALA A 1 199 ? -19.129 -1.007 0.644 1.00 97.25 199 ALA A C 1
ATOM 1503 O O . ALA A 1 199 ? -19.344 -2.168 1.031 1.00 97.25 199 ALA A O 1
ATOM 1504 N N . ARG A 1 200 ? -17.937 -0.573 0.237 1.00 97.69 200 ARG A N 1
ATOM 1505 C CA . ARG A 1 200 ? -16.703 -1.357 0.241 1.00 97.69 200 ARG A CA 1
ATOM 1506 C C . ARG A 1 200 ? -15.678 -0.739 1.184 1.00 97.69 200 ARG A C 1
ATOM 1508 O O . ARG A 1 200 ? -15.799 0.413 1.587 1.00 97.69 200 ARG A O 1
ATOM 1515 N N . ILE A 1 201 ? -14.690 -1.540 1.557 1.00 98.50 201 ILE A N 1
ATOM 1516 C CA . ILE A 1 201 ? -13.582 -1.170 2.432 1.00 98.50 201 ILE A CA 1
ATOM 1517 C C . ILE A 1 201 ? -12.314 -1.275 1.592 1.00 98.50 201 ILE A C 1
ATOM 1519 O O . ILE A 1 201 ? -11.847 -2.374 1.295 1.00 98.50 201 ILE A O 1
ATOM 1523 N N . TYR A 1 202 ? -11.789 -0.140 1.159 1.00 98.62 202 TYR A N 1
ATOM 1524 C CA . TYR A 1 202 ? -10.579 -0.074 0.353 1.00 98.62 202 TYR A CA 1
ATOM 1525 C C . TYR A 1 202 ? -9.352 -0.045 1.253 1.00 98.62 202 TYR A C 1
ATOM 1527 O O . TYR A 1 202 ? -9.315 0.688 2.241 1.00 98.62 202 TYR A O 1
ATOM 1535 N N . HIS A 1 203 ? -8.350 -0.826 0.877 1.00 98.00 203 HIS A N 1
ATOM 1536 C CA . HIS A 1 203 ? -7.058 -0.900 1.547 1.00 98.00 203 HIS A CA 1
ATOM 1537 C C . HIS A 1 203 ? -5.962 -1.121 0.493 1.00 98.00 203 HIS A C 1
ATOM 1539 O O . HIS A 1 203 ? -6.259 -1.347 -0.694 1.00 98.00 203 HIS A O 1
ATOM 1545 N N . TYR A 1 204 ? -4.695 -1.015 0.892 1.00 94.75 204 TYR A N 1
ATOM 1546 C CA . TYR A 1 204 ? -3.575 -1.102 -0.038 1.00 94.75 204 TYR A CA 1
ATOM 1547 C C . TYR A 1 204 ? -2.615 -2.230 0.341 1.00 94.75 204 TYR A C 1
ATOM 1549 O O . TYR A 1 204 ? -1.702 -2.030 1.133 1.00 94.75 204 TYR A O 1
ATOM 1557 N N . ALA A 1 205 ? -2.748 -3.364 -0.364 1.00 88.69 205 ALA A N 1
ATOM 1558 C CA . ALA A 1 205 ? -2.037 -4.630 -0.140 1.00 88.69 205 ALA A CA 1
ATOM 1559 C C . ALA A 1 205 ? -2.709 -5.532 0.924 1.00 88.69 205 ALA A C 1
ATOM 1561 O O . ALA A 1 205 ? -3.658 -5.113 1.564 1.00 88.69 205 ALA A O 1
ATOM 1562 N N . PRO A 1 206 ? -2.336 -6.819 1.067 1.00 86.38 206 PRO A N 1
ATOM 1563 C CA . PRO A 1 206 ? -3.127 -7.788 1.840 1.00 86.38 206 PRO A CA 1
ATOM 1564 C C . PRO A 1 206 ? -2.899 -7.772 3.361 1.00 86.38 206 PRO A C 1
ATOM 1566 O O . PRO A 1 206 ? -3.437 -8.644 4.053 1.00 86.38 206 PRO A O 1
ATOM 1569 N N . TYR A 1 207 ? -2.094 -6.846 3.895 1.00 90.38 207 TYR A N 1
ATOM 1570 C CA . TYR A 1 207 ? -1.713 -6.863 5.310 1.00 90.38 207 TYR A CA 1
ATOM 1571 C C . TYR A 1 207 ? -2.933 -6.730 6.226 1.00 90.38 207 TYR A C 1
ATOM 1573 O O . TYR A 1 207 ? -3.124 -7.544 7.129 1.00 90.38 207 TYR A O 1
ATOM 1581 N N . GLU A 1 208 ? -3.817 -5.775 5.952 1.00 93.50 208 GLU A N 1
ATOM 1582 C CA . GLU A 1 208 ? -4.871 -5.400 6.888 1.00 93.50 208 GLU A CA 1
ATOM 1583 C C . GLU A 1 208 ? -5.939 -6.498 7.033 1.00 93.50 208 GLU A C 1
ATOM 1585 O O . GLU A 1 208 ? -6.222 -6.909 8.162 1.00 93.50 208 GLU A O 1
ATOM 1590 N N . PRO A 1 209 ? -6.494 -7.094 5.952 1.00 94.19 209 PRO A N 1
ATOM 1591 C CA . PRO A 1 209 ? -7.398 -8.236 6.095 1.00 94.19 209 PRO A CA 1
ATOM 1592 C C . PRO A 1 209 ? -6.738 -9.441 6.781 1.00 94.19 209 PRO A C 1
ATOM 1594 O O . PRO A 1 209 ? -7.413 -10.188 7.494 1.00 94.19 209 PRO A O 1
ATOM 1597 N N . THR A 1 210 ? -5.432 -9.640 6.587 1.00 94.12 210 THR A N 1
ATOM 1598 C CA . THR A 1 210 ? -4.666 -10.712 7.242 1.00 94.12 210 THR A CA 1
ATOM 1599 C C . THR A 1 210 ? -4.540 -10.460 8.742 1.00 94.12 210 THR A C 1
ATOM 1601 O O . THR A 1 210 ? -4.829 -11.352 9.546 1.00 94.12 210 THR A O 1
ATOM 1604 N N . ALA A 1 211 ? -4.199 -9.233 9.133 1.00 95.00 211 ALA A N 1
ATOM 1605 C CA . ALA A 1 211 ? -4.129 -8.814 10.525 1.00 95.00 211 ALA A CA 1
ATOM 1606 C C . ALA A 1 211 ? -5.500 -8.920 11.211 1.00 95.00 211 ALA A C 1
ATOM 1608 O O . ALA A 1 211 ? -5.593 -9.499 12.294 1.00 95.00 211 ALA A O 1
ATOM 1609 N N . LEU A 1 212 ? -6.588 -8.492 10.560 1.00 98.06 212 LEU A N 1
ATOM 1610 C CA . LEU A 1 212 ? -7.949 -8.643 11.094 1.00 98.06 212 LEU A CA 1
ATOM 1611 C C . LEU A 1 212 ? -8.327 -10.115 11.329 1.00 98.06 212 LEU A C 1
ATOM 1613 O O . LEU A 1 212 ? -8.886 -10.435 12.379 1.00 98.06 212 LEU A O 1
ATOM 1617 N N . LYS A 1 213 ? -7.994 -11.029 10.402 1.00 97.44 213 LYS A N 1
ATOM 1618 C CA . LYS A 1 213 ? -8.213 -12.481 10.587 1.00 97.44 213 LYS A CA 1
ATOM 1619 C C . LYS A 1 213 ? -7.426 -13.010 11.787 1.00 97.44 213 LYS A C 1
ATOM 1621 O O . LYS A 1 213 ? -7.973 -13.750 12.608 1.00 97.44 213 LYS A O 1
ATOM 1626 N N . ARG A 1 214 ? -6.157 -12.607 11.911 1.00 96.62 214 ARG A N 1
ATOM 1627 C CA . ARG A 1 214 ? -5.289 -12.985 13.033 1.00 96.62 214 ARG A CA 1
ATOM 1628 C C . ARG A 1 214 ? -5.850 -12.482 14.362 1.00 96.62 214 ARG A C 1
ATOM 1630 O O . ARG A 1 214 ? -5.901 -13.255 15.311 1.00 96.62 214 ARG A O 1
ATOM 1637 N N . LEU A 1 215 ? -6.307 -11.232 14.429 1.00 98.06 215 LEU A N 1
ATOM 1638 C CA . LEU A 1 215 ? -6.902 -10.631 15.628 1.00 98.06 215 LEU A CA 1
ATOM 1639 C C . LEU A 1 215 ? -8.218 -11.311 16.019 1.00 98.06 215 LEU A C 1
ATOM 1641 O O . LEU A 1 215 ? -8.403 -11.640 17.192 1.00 98.06 215 LEU A O 1
ATOM 1645 N N . ALA A 1 216 ? -9.094 -11.591 15.047 1.00 97.81 216 ALA A N 1
ATOM 1646 C CA . ALA A 1 216 ? -10.344 -12.314 15.2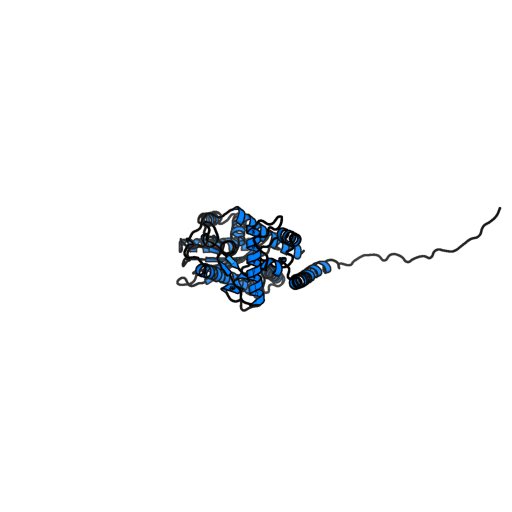81 1.00 97.81 216 ALA A CA 1
ATOM 1647 C C . ALA A 1 216 ? -10.085 -13.693 15.903 1.00 97.81 216 ALA A C 1
ATOM 1649 O O . ALA A 1 216 ? -10.710 -14.048 16.903 1.00 97.81 216 ALA A O 1
ATOM 1650 N N . SER A 1 217 ? -9.107 -14.430 15.363 1.00 97.06 217 SER A N 1
ATOM 1651 C CA . SER A 1 217 ? -8.701 -15.736 15.888 1.00 97.06 217 SER A CA 1
ATOM 1652 C C . SER A 1 217 ? -7.997 -15.638 17.246 1.00 97.06 217 SER A C 1
ATOM 1654 O O . SER A 1 217 ? -8.324 -16.407 18.148 1.00 97.06 217 SER A O 1
ATOM 1656 N N . ARG A 1 218 ? -7.064 -14.690 17.423 1.00 96.19 218 ARG A N 1
ATOM 1657 C CA . ARG A 1 218 ? -6.309 -14.486 18.674 1.00 96.19 218 ARG A CA 1
ATOM 1658 C C . ARG A 1 218 ? -7.236 -14.167 19.843 1.00 96.19 218 ARG A C 1
ATOM 1660 O O . ARG A 1 218 ? -7.050 -14.695 20.936 1.00 96.19 218 ARG A O 1
ATOM 1667 N N . TYR A 1 219 ? -8.225 -13.305 19.613 1.00 97.81 219 TYR A N 1
ATOM 1668 C CA . TYR A 1 219 ? -9.120 -12.808 20.656 1.00 97.81 219 TYR A CA 1
ATOM 1669 C C . TYR A 1 219 ? -10.472 -13.515 20.737 1.00 97.81 219 TYR A C 1
ATOM 1671 O O . TYR A 1 219 ? -11.246 -13.191 21.646 1.00 97.81 219 TYR A O 1
ATOM 1679 N N . ALA A 1 220 ? -10.740 -14.461 19.830 1.00 97.94 220 ALA A N 1
ATOM 1680 C CA . ALA A 1 220 ? -12.000 -15.198 19.717 1.00 97.94 220 ALA A CA 1
ATOM 1681 C C . ALA A 1 220 ? -13.222 -14.260 19.751 1.00 97.94 220 ALA A C 1
ATOM 1683 O O . ALA A 1 220 ? -14.142 -14.409 20.560 1.00 97.94 220 ALA A O 1
ATOM 1684 N N . THR A 1 221 ? -13.171 -13.202 18.939 1.00 97.94 221 THR A N 1
ATOM 1685 C CA . THR A 1 221 ? -14.189 -12.144 18.899 1.00 97.94 221 THR A CA 1
ATOM 1686 C C . THR A 1 221 ? -14.363 -11.626 17.477 1.00 97.94 221 THR A C 1
ATOM 1688 O O . THR A 1 221 ? -13.436 -11.655 16.672 1.00 97.94 221 THR A O 1
ATOM 1691 N N . MET A 1 222 ? -15.570 -11.162 17.149 1.00 97.81 222 MET A N 1
ATOM 1692 C CA . MET A 1 222 ? -15.936 -10.606 15.835 1.00 97.81 222 MET A CA 1
ATOM 1693 C C . MET A 1 222 ? -15.738 -11.545 14.625 1.00 97.81 222 MET A C 1
ATOM 1695 O O . MET A 1 222 ? -15.912 -11.105 13.490 1.00 97.81 222 MET A O 1
ATOM 1699 N N . GLU A 1 223 ? -15.455 -12.834 14.844 1.00 97.38 223 GLU A N 1
ATOM 1700 C CA . GLU A 1 223 ? -15.184 -13.828 13.793 1.00 97.38 223 GLU A CA 1
ATOM 1701 C C . GLU A 1 223 ? -16.316 -13.922 12.766 1.00 97.38 223 GLU A C 1
ATOM 1703 O O . GLU A 1 223 ? -16.075 -13.809 11.569 1.00 97.38 223 GLU A O 1
ATOM 1708 N N . ALA A 1 224 ? -17.566 -14.053 13.225 1.00 95.75 224 ALA A N 1
ATOM 1709 C CA . ALA A 1 224 ? -18.725 -14.161 12.339 1.00 95.75 224 ALA A CA 1
ATOM 1710 C C . ALA A 1 224 ? -18.937 -12.897 11.487 1.00 95.75 224 ALA A C 1
ATOM 1712 O O . ALA A 1 224 ? -19.290 -12.990 10.314 1.00 95.75 224 ALA A O 1
ATOM 1713 N N . ALA A 1 225 ? -18.695 -11.716 12.067 1.00 96.50 225 ALA A N 1
ATOM 1714 C CA . ALA A 1 225 ? -18.807 -10.455 11.344 1.00 96.50 225 ALA A CA 1
ATOM 1715 C C . ALA A 1 225 ? -17.715 -10.333 10.271 1.00 96.50 225 ALA A C 1
ATOM 1717 O O . ALA A 1 225 ? -18.004 -9.945 9.140 1.00 96.50 225 ALA A O 1
ATOM 1718 N N . LEU A 1 226 ? -16.471 -10.696 10.605 1.00 97.56 226 LEU A N 1
ATOM 1719 C CA . LEU A 1 226 ? -15.367 -10.689 9.648 1.00 97.56 226 LEU A CA 1
ATOM 1720 C C . LEU A 1 226 ? -15.579 -11.713 8.525 1.00 97.56 226 LEU A C 1
ATOM 1722 O O . LEU A 1 226 ? -15.429 -11.361 7.359 1.00 97.56 226 LEU A O 1
ATOM 1726 N N . ASP A 1 227 ? -15.972 -12.947 8.855 1.00 95.75 227 ASP A N 1
ATOM 1727 C CA . ASP A 1 227 ? -16.269 -14.001 7.874 1.00 95.75 227 ASP A CA 1
ATOM 1728 C C . ASP A 1 227 ? -17.365 -13.560 6.895 1.00 95.75 227 ASP A C 1
ATOM 1730 O O . ASP A 1 227 ? -17.192 -13.688 5.682 1.00 95.75 227 ASP A O 1
ATOM 1734 N N . GLN A 1 228 ? -18.446 -12.948 7.391 1.00 93.94 228 GLN A N 1
ATOM 1735 C CA . GLN A 1 228 ? -19.492 -12.398 6.530 1.00 93.94 228 GLN A CA 1
ATOM 1736 C C . GLN A 1 228 ? -18.941 -11.326 5.577 1.00 93.94 228 GLN A C 1
ATOM 1738 O O . GLN A 1 228 ? -19.190 -11.392 4.373 1.00 93.94 228 GLN A O 1
ATOM 1743 N N . MET A 1 229 ? -18.150 -10.371 6.077 1.00 95.75 229 MET A N 1
ATOM 1744 C CA . MET A 1 229 ? -17.549 -9.326 5.238 1.00 95.75 229 MET A CA 1
ATOM 1745 C C . MET A 1 229 ? -16.590 -9.891 4.181 1.00 95.75 229 MET A C 1
ATOM 1747 O O . MET A 1 229 ? -16.559 -9.394 3.053 1.00 95.75 229 MET A O 1
ATOM 1751 N N . LEU A 1 230 ? -15.833 -10.939 4.512 1.00 93.81 230 LEU A N 1
ATOM 1752 C CA . LEU A 1 230 ? -14.954 -11.629 3.565 1.00 93.81 230 LEU A CA 1
ATOM 1753 C C . LEU A 1 230 ? -15.761 -12.360 2.480 1.00 93.81 230 LEU A C 1
ATOM 1755 O O . LEU A 1 230 ? -15.448 -12.223 1.298 1.00 93.81 230 LEU A O 1
ATOM 1759 N N . ARG A 1 231 ? -16.839 -13.068 2.848 1.00 92.31 231 ARG A N 1
ATOM 1760 C CA . ARG A 1 231 ? -17.741 -13.745 1.889 1.00 92.31 231 ARG A CA 1
ATOM 1761 C C . ARG A 1 231 ? -18.450 -12.770 0.958 1.00 92.31 231 ARG A C 1
ATOM 1763 O O . ARG A 1 231 ? -18.611 -13.056 -0.224 1.00 92.31 231 ARG A O 1
ATOM 1770 N N . GLU A 1 232 ? -18.854 -11.621 1.486 1.00 92.62 232 GLU A N 1
ATOM 1771 C CA . GLU A 1 232 ? -19.469 -10.534 0.719 1.00 92.62 232 GLU A CA 1
ATOM 1772 C C . GLU A 1 232 ? -18.448 -9.725 -0.100 1.00 92.62 232 GLU A C 1
ATOM 1774 O O . GLU A 1 232 ? -18.839 -8.804 -0.824 1.00 92.62 232 GLU A O 1
ATOM 1779 N N . GLN A 1 233 ? -17.154 -10.058 0.004 1.00 92.31 233 GLN A N 1
ATOM 1780 C CA . GLN A 1 233 ? -16.045 -9.381 -0.671 1.00 92.31 233 GLN A CA 1
ATOM 1781 C C . GLN A 1 233 ? -16.042 -7.871 -0.373 1.00 92.31 233 GLN A C 1
ATOM 1783 O O . GLN A 1 233 ? -15.960 -7.024 -1.263 1.00 92.31 233 GLN A O 1
ATOM 1788 N N . ARG A 1 234 ? -16.221 -7.506 0.902 1.00 95.75 234 ARG A N 1
ATOM 1789 C CA . ARG A 1 234 ? -16.256 -6.098 1.335 1.00 95.75 234 ARG A CA 1
ATOM 1790 C C . ARG A 1 234 ? -14.907 -5.410 1.194 1.00 95.75 234 ARG A C 1
ATOM 1792 O O . ARG A 1 234 ? -14.894 -4.223 0.895 1.00 95.75 234 ARG A O 1
ATOM 1799 N N . PHE A 1 235 ? -13.813 -6.142 1.376 1.00 97.00 235 PHE A N 1
ATOM 1800 C CA . PHE A 1 235 ? -12.454 -5.621 1.265 1.00 97.00 235 PHE A CA 1
ATOM 1801 C C . PHE A 1 235 ? -11.995 -5.579 -0.196 1.00 97.00 235 PHE A C 1
ATOM 1803 O O . PHE A 1 235 ? -12.088 -6.581 -0.906 1.00 97.00 235 PHE A O 1
ATOM 1810 N N . VAL A 1 236 ? -11.507 -4.420 -0.634 1.00 96.88 236 VAL A N 1
ATOM 1811 C CA . VAL A 1 236 ? -11.001 -4.182 -1.989 1.00 96.88 236 VAL A CA 1
ATOM 1812 C C . VAL A 1 236 ? -9.527 -3.808 -1.909 1.00 96.88 236 VAL A C 1
ATOM 1814 O O . VAL A 1 236 ? -9.175 -2.711 -1.475 1.00 96.88 236 VAL A O 1
ATOM 1817 N N . ASP A 1 237 ? -8.680 -4.717 -2.383 1.00 96.12 237 ASP A N 1
ATOM 1818 C CA . ASP A 1 237 ? -7.233 -4.529 -2.432 1.00 96.12 237 ASP A CA 1
ATOM 1819 C C . ASP A 1 237 ? -6.837 -3.714 -3.675 1.00 96.12 237 ASP A C 1
ATOM 1821 O O . ASP A 1 237 ? -6.771 -4.227 -4.802 1.00 96.12 237 ASP A O 1
ATOM 1825 N N . LEU A 1 238 ? -6.540 -2.430 -3.469 1.00 97.12 238 LEU A N 1
ATOM 1826 C CA . LEU A 1 238 ? -6.116 -1.535 -4.547 1.00 97.12 238 LEU A CA 1
ATOM 1827 C C . LEU A 1 238 ? -4.723 -1.875 -5.092 1.00 97.12 238 LEU A C 1
ATOM 1829 O O . LEU A 1 238 ? -4.451 -1.609 -6.265 1.00 97.12 238 LEU A O 1
ATOM 1833 N N . TYR A 1 239 ? -3.853 -2.511 -4.303 1.00 95.75 239 TYR A N 1
ATOM 1834 C CA . TYR A 1 239 ? -2.542 -2.952 -4.781 1.00 95.75 239 TYR A CA 1
ATOM 1835 C C . TYR A 1 239 ? -2.689 -4.021 -5.869 1.00 95.75 239 TYR A C 1
ATOM 1837 O O . TYR A 1 239 ? -2.003 -3.954 -6.894 1.00 95.75 239 TYR A O 1
ATOM 1845 N N . LYS A 1 240 ? -3.628 -4.967 -5.716 1.00 93.88 240 LYS A N 1
ATOM 1846 C CA . LYS A 1 240 ? -3.934 -5.958 -6.769 1.00 93.88 240 LYS A CA 1
ATOM 1847 C C . LYS A 1 240 ? -4.446 -5.296 -8.044 1.00 93.88 240 LYS A C 1
ATOM 1849 O O . LYS A 1 240 ? -3.962 -5.635 -9.128 1.00 93.88 240 LYS A O 1
ATOM 1854 N N . VAL A 1 241 ? -5.360 -4.329 -7.917 1.00 95.25 241 VAL A N 1
ATOM 1855 C CA . VAL A 1 241 ? -5.888 -3.560 -9.059 1.00 95.25 241 VAL A CA 1
ATOM 1856 C C . VAL A 1 241 ? -4.742 -2.892 -9.818 1.00 95.25 241 VAL A C 1
ATOM 1858 O O . VAL A 1 241 ? -4.628 -3.056 -11.032 1.00 95.25 241 VAL A O 1
ATOM 1861 N N . VAL A 1 242 ? -3.843 -2.209 -9.107 1.00 95.56 242 VAL A N 1
ATOM 1862 C CA . VAL A 1 242 ? -2.680 -1.550 -9.710 1.00 95.56 242 VAL A CA 1
ATOM 1863 C C . VAL A 1 242 ? -1.753 -2.566 -10.378 1.00 95.56 242 VAL A C 1
ATOM 1865 O O . VAL A 1 242 ? -1.427 -2.422 -11.553 1.00 95.56 242 VAL A O 1
ATOM 1868 N N . ARG A 1 243 ? -1.313 -3.603 -9.656 1.00 93.19 243 ARG A N 1
ATOM 1869 C CA . ARG A 1 243 ? -0.292 -4.551 -10.141 1.00 93.19 243 ARG A CA 1
ATOM 1870 C C . ARG A 1 243 ? -0.722 -5.351 -11.363 1.00 93.19 243 ARG A C 1
ATOM 1872 O O . ARG A 1 243 ? 0.140 -5.862 -12.077 1.00 93.19 243 ARG A O 1
ATOM 1879 N N . GLN A 1 244 ? -2.024 -5.507 -11.561 1.00 93.12 244 GLN A N 1
ATOM 1880 C CA . GLN A 1 244 ? -2.594 -6.273 -12.665 1.00 93.12 244 GLN A CA 1
ATOM 1881 C C . GLN A 1 244 ? -3.196 -5.385 -13.758 1.00 93.12 244 GLN A C 1
ATOM 1883 O O . GLN A 1 244 ? -3.331 -5.839 -14.889 1.00 93.12 244 GLN A O 1
ATOM 1888 N N . GLY A 1 245 ? -3.570 -4.146 -13.434 1.00 93.31 245 GLY A N 1
ATOM 1889 C CA . GLY A 1 245 ? -4.208 -3.214 -14.363 1.00 93.31 245 GLY A CA 1
ATOM 1890 C C . GLY A 1 245 ? -3.267 -2.169 -14.949 1.00 93.31 245 GLY A C 1
ATOM 1891 O O . GLY A 1 245 ? -3.610 -1.566 -15.962 1.00 93.31 245 GLY A O 1
ATOM 1892 N N . LEU A 1 246 ? -2.099 -1.942 -14.343 1.00 95.25 246 LEU A N 1
ATOM 1893 C CA . LEU A 1 246 ? -1.216 -0.834 -14.690 1.00 95.25 246 LEU A CA 1
ATOM 1894 C C . LEU A 1 246 ? 0.250 -1.251 -14.798 1.00 95.25 246 LEU A C 1
ATOM 1896 O O . LEU A 1 246 ? 0.724 -2.163 -14.116 1.00 95.25 246 LEU A O 1
ATOM 1900 N N . GLN A 1 247 ? 0.980 -0.481 -15.598 1.00 95.62 247 GLN A N 1
ATOM 1901 C CA . GLN A 1 247 ? 2.429 -0.427 -15.591 1.00 95.62 247 GLN A CA 1
ATOM 1902 C C . GLN A 1 247 ? 2.887 1.018 -15.353 1.00 95.62 247 GLN A C 1
ATOM 1904 O O . GLN A 1 247 ? 2.756 1.877 -16.219 1.00 95.62 247 GLN A O 1
ATOM 1909 N N . ALA A 1 248 ? 3.379 1.303 -14.149 1.00 95.50 248 ALA A N 1
ATOM 1910 C CA . ALA A 1 248 ? 3.856 2.621 -13.742 1.00 95.50 248 ALA A CA 1
ATOM 1911 C C . ALA A 1 248 ? 5.366 2.767 -13.980 1.00 95.50 248 ALA A C 1
ATOM 1913 O O . ALA A 1 248 ? 6.121 1.803 -13.829 1.00 95.50 248 ALA A O 1
ATOM 1914 N N . SER A 1 249 ? 5.819 3.982 -14.295 1.00 95.44 249 SER A N 1
ATOM 1915 C CA . SER A 1 249 ? 7.237 4.312 -14.499 1.00 95.44 249 SER A CA 1
ATOM 1916 C C . SER A 1 249 ? 8.049 4.475 -13.207 1.00 95.44 249 SER A C 1
ATOM 1918 O O . SER A 1 249 ? 9.184 4.948 -13.229 1.00 95.44 249 SER A O 1
ATOM 1920 N N . THR A 1 250 ? 7.477 4.095 -12.068 1.00 93.19 250 THR A N 1
ATOM 1921 C CA . THR A 1 250 ? 8.134 4.082 -10.762 1.00 93.19 250 THR A CA 1
ATOM 1922 C C . THR A 1 250 ? 9.017 2.842 -10.601 1.00 93.19 250 THR A C 1
ATOM 1924 O O . THR A 1 250 ? 8.869 1.852 -11.314 1.00 93.19 250 THR A O 1
ATOM 1927 N N . GLU A 1 251 ? 9.950 2.879 -9.647 1.00 90.44 251 GLU A N 1
ATOM 1928 C CA . GLU A 1 251 ? 10.839 1.744 -9.319 1.00 90.44 251 GLU A CA 1
ATOM 1929 C C . GLU A 1 251 ? 10.178 0.699 -8.418 1.00 90.44 251 GLU A C 1
ATOM 1931 O O . GLU A 1 251 ? 10.605 -0.455 -8.342 1.00 90.44 251 GLU A O 1
ATOM 1936 N N . GLY A 1 252 ? 9.086 1.093 -7.773 1.00 90.69 252 GLY A N 1
ATOM 1937 C CA . GLY A 1 252 ? 8.265 0.249 -6.932 1.00 90.69 252 GLY A CA 1
ATOM 1938 C C . GLY A 1 252 ? 6.787 0.555 -7.113 1.00 90.69 252 GLY A C 1
ATOM 1939 O O . GLY A 1 252 ? 6.385 1.441 -7.864 1.00 90.69 252 GLY A O 1
ATOM 1940 N N . TYR A 1 253 ? 5.977 -0.241 -6.429 1.00 92.75 253 TYR A N 1
ATOM 1941 C CA . TYR A 1 253 ? 4.519 -0.125 -6.410 1.00 92.75 253 TYR A CA 1
ATOM 1942 C C . TYR A 1 253 ? 4.029 0.025 -4.967 1.00 92.75 253 TYR A C 1
ATOM 1944 O O . TYR A 1 253 ? 2.928 -0.403 -4.637 1.00 92.75 253 TYR A O 1
ATOM 1952 N N . SER A 1 254 ? 4.862 0.571 -4.077 1.00 90.44 254 SER A N 1
ATOM 1953 C CA . SER A 1 254 ? 4.361 1.016 -2.778 1.00 90.44 254 SER A CA 1
ATOM 1954 C C . SER A 1 254 ? 3.381 2.176 -2.978 1.00 90.4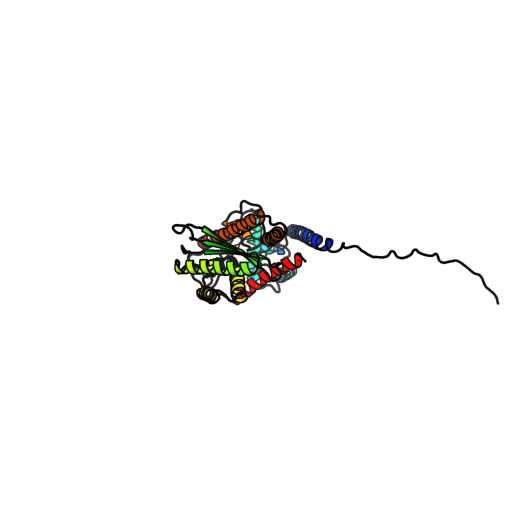4 254 SER A C 1
ATOM 1956 O O . SER A 1 254 ? 3.390 2.828 -4.028 1.00 90.44 254 SER A O 1
ATOM 1958 N N . LEU A 1 255 ? 2.550 2.455 -1.975 1.00 90.25 255 LEU A N 1
ATOM 1959 C CA . LEU A 1 255 ? 1.627 3.586 -2.030 1.00 90.25 255 LEU A CA 1
ATOM 1960 C C . LEU A 1 255 ? 2.386 4.901 -2.300 1.00 90.25 255 LEU A C 1
ATOM 1962 O O . LEU A 1 255 ? 2.051 5.628 -3.235 1.00 90.25 255 LEU A O 1
ATOM 1966 N N . LYS A 1 256 ? 3.502 5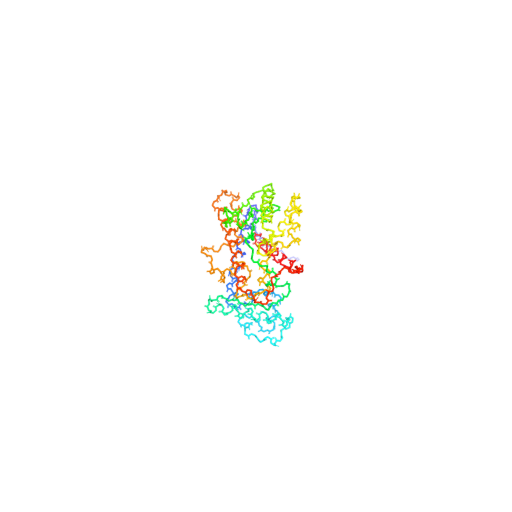.117 -1.585 1.00 87.06 256 LYS A N 1
ATOM 1967 C CA . LYS A 1 256 ? 4.399 6.280 -1.732 1.00 87.06 256 LYS A CA 1
ATOM 1968 C C . LYS A 1 256 ? 5.042 6.392 -3.113 1.00 87.06 256 LYS A C 1
ATOM 1970 O O . LYS A 1 256 ? 5.254 7.498 -3.609 1.00 87.06 256 LYS A O 1
ATOM 1975 N N . ASP A 1 257 ? 5.380 5.269 -3.750 1.00 90.12 257 ASP A N 1
ATOM 1976 C CA . ASP A 1 257 ? 5.926 5.305 -5.109 1.00 90.12 257 ASP A CA 1
ATOM 1977 C C . ASP A 1 257 ? 4.916 5.891 -6.087 1.00 90.12 257 ASP A C 1
ATOM 1979 O O . ASP A 1 257 ? 5.266 6.743 -6.901 1.00 90.12 257 ASP A O 1
ATOM 1983 N N . LEU A 1 258 ? 3.660 5.466 -5.979 1.00 93.75 258 LEU A N 1
ATOM 1984 C CA . LEU A 1 258 ? 2.607 5.862 -6.904 1.00 93.75 258 LEU A CA 1
ATOM 1985 C C . LEU A 1 258 ? 2.037 7.252 -6.603 1.00 93.75 258 LEU A C 1
ATOM 1987 O O . LEU A 1 258 ? 1.553 7.911 -7.522 1.00 93.75 258 LEU A O 1
ATOM 1991 N N . GLU A 1 259 ? 2.146 7.749 -5.368 1.00 92.62 259 GLU A N 1
ATOM 1992 C CA . GLU A 1 259 ? 1.779 9.133 -5.009 1.00 92.62 259 GLU A CA 1
ATOM 1993 C C . GLU A 1 259 ? 2.490 10.180 -5.869 1.00 92.62 259 GLU A C 1
ATOM 1995 O O . GLU A 1 259 ? 1.929 11.239 -6.165 1.00 92.62 259 GLU A O 1
ATOM 2000 N N . LYS A 1 260 ? 3.698 9.863 -6.344 1.00 90.75 260 LYS A N 1
ATOM 2001 C CA . LYS A 1 260 ? 4.459 10.693 -7.289 1.00 90.75 260 LYS A CA 1
ATOM 2002 C C . LYS A 1 260 ? 3.697 10.935 -8.601 1.00 90.75 260 LYS A C 1
ATOM 2004 O O . LYS A 1 260 ? 3.976 11.910 -9.291 1.00 90.75 260 LYS A O 1
ATOM 2009 N N . ILE A 1 261 ? 2.731 10.072 -8.929 1.00 91.94 261 ILE A N 1
ATOM 2010 C CA . ILE A 1 261 ? 1.924 10.124 -10.153 1.00 91.94 261 ILE A CA 1
ATOM 2011 C C . ILE A 1 261 ? 0.582 10.816 -9.910 1.00 91.94 261 ILE A C 1
ATOM 2013 O O . ILE A 1 261 ? 0.242 11.762 -10.615 1.00 91.94 261 ILE A O 1
ATOM 2017 N N . TYR A 1 262 ? -0.206 10.340 -8.942 1.00 91.69 262 TYR A N 1
ATOM 2018 C CA . TYR A 1 262 ? -1.599 10.786 -8.789 1.00 91.69 262 TYR A CA 1
ATOM 2019 C C . TYR A 1 262 ? -1.803 11.875 -7.737 1.00 91.69 262 TYR A C 1
ATOM 2021 O O . TYR A 1 262 ? -2.854 12.520 -7.730 1.00 91.69 262 TYR A O 1
ATOM 2029 N N . TRP A 1 263 ? -0.828 12.076 -6.850 1.00 87.88 263 TRP A N 1
ATOM 2030 C CA . TRP A 1 263 ? -0.883 13.094 -5.802 1.00 87.88 263 TRP A CA 1
ATOM 2031 C C . TRP A 1 263 ? 0.058 14.268 -6.099 1.00 87.88 263 TRP A C 1
ATOM 2033 O O . TRP A 1 263 ? -0.246 15.402 -5.738 1.00 87.88 263 TRP A O 1
ATOM 2043 N N . GLY A 1 264 ? 1.174 14.017 -6.792 1.00 72.56 264 GLY A N 1
ATOM 2044 C CA . GLY A 1 264 ? 2.216 15.019 -7.044 1.00 72.56 264 GLY A CA 1
ATOM 2045 C C . GLY A 1 264 ? 3.192 15.192 -5.873 1.00 72.56 264 GLY A C 1
ATOM 2046 O O . GLY A 1 264 ? 3.899 16.194 -5.815 1.00 72.56 264 GLY A O 1
ATOM 2047 N N . GLY A 1 265 ? 3.237 14.210 -4.960 1.00 64.62 265 GLY A N 1
ATOM 2048 C CA . GLY A 1 265 ? 4.054 14.219 -3.742 1.00 64.62 265 GLY A CA 1
ATOM 2049 C C . GLY A 1 265 ? 3.345 14.837 -2.530 1.00 64.62 265 GLY A C 1
ATOM 2050 O O . GLY A 1 265 ? 2.541 15.761 -2.658 1.00 64.62 265 GLY A O 1
ATOM 2051 N N . ARG A 1 266 ? 3.629 14.313 -1.332 1.00 65.56 266 ARG A N 1
ATOM 2052 C CA . ARG A 1 266 ? 3.145 14.889 -0.068 1.00 65.56 266 ARG A CA 1
ATOM 2053 C C . ARG A 1 266 ? 3.978 16.122 0.284 1.00 65.56 266 ARG A C 1
ATOM 2055 O O . ARG A 1 266 ? 5.192 16.129 0.098 1.00 65.56 266 ARG A O 1
ATOM 2062 N N . GLY A 1 267 ? 3.340 17.167 0.804 1.00 47.00 267 GLY A N 1
ATOM 2063 C CA . GLY A 1 267 ? 4.050 18.305 1.386 1.00 47.00 267 GLY A CA 1
ATOM 2064 C C . GLY A 1 267 ? 4.625 17.929 2.752 1.00 47.00 267 GLY A C 1
ATOM 2065 O O . GLY A 1 267 ? 4.017 18.248 3.764 1.00 47.00 267 GLY A O 1
ATOM 2066 N N . GLY A 1 268 ? 5.754 17.220 2.784 1.00 49.59 268 GLY A N 1
ATOM 2067 C CA . GLY A 1 268 ? 6.420 16.785 4.017 1.00 49.59 268 GLY A CA 1
ATOM 2068 C C . GLY A 1 268 ? 7.555 15.800 3.733 1.00 49.59 268 GLY A C 1
ATOM 2069 O O . GLY A 1 268 ? 7.521 15.101 2.720 1.00 49.59 268 GLY A O 1
ATOM 2070 N N . GLU A 1 269 ? 8.580 15.771 4.591 1.00 42.88 269 GLU A N 1
ATOM 2071 C CA . GLU A 1 269 ? 9.652 14.773 4.500 1.00 42.88 269 GLU A CA 1
ATOM 2072 C C . GLU A 1 269 ? 9.056 13.361 4.547 1.00 42.88 269 GLU A C 1
ATOM 2074 O O . GLU A 1 269 ? 8.233 13.039 5.403 1.00 42.88 269 GLU A O 1
ATOM 2079 N N . VAL A 1 270 ? 9.455 12.537 3.577 1.00 44.94 270 VAL A N 1
ATOM 2080 C CA . VAL A 1 270 ? 8.980 11.166 3.393 1.00 44.94 270 VAL A CA 1
ATOM 2081 C C . VAL A 1 270 ? 9.368 10.339 4.615 1.00 44.94 270 VAL A C 1
ATOM 2083 O O . VAL A 1 270 ? 10.518 9.934 4.748 1.00 44.94 270 VAL A O 1
ATOM 2086 N N . THR A 1 271 ? 8.407 10.087 5.494 1.00 49.38 271 THR A N 1
ATOM 2087 C CA . THR A 1 271 ? 8.520 9.083 6.556 1.00 49.38 271 THR A CA 1
ATOM 2088 C C . THR A 1 271 ? 8.128 7.729 5.950 1.00 49.38 271 THR A C 1
ATOM 2090 O O . THR A 1 271 ? 7.104 7.601 5.272 1.00 49.38 271 THR A O 1
ATOM 2093 N N . ASN A 1 272 ? 8.983 6.723 6.082 1.00 55.59 272 ASN A N 1
ATOM 2094 C CA . ASN A 1 272 ? 8.731 5.357 5.623 1.00 55.59 272 ASN A CA 1
ATOM 2095 C C . ASN A 1 272 ? 7.913 4.588 6.673 1.00 55.59 272 ASN A C 1
ATOM 2097 O O . ASN A 1 272 ? 7.993 4.893 7.854 1.00 55.59 272 ASN A O 1
ATOM 2101 N N . ALA A 1 273 ? 7.200 3.528 6.278 1.00 50.09 273 ALA A N 1
ATOM 2102 C CA . ALA A 1 273 ? 6.498 2.648 7.228 1.00 50.09 273 ALA A CA 1
ATOM 2103 C C . ALA A 1 273 ? 7.455 2.032 8.275 1.00 50.09 273 ALA A C 1
ATOM 2105 O O . ALA A 1 273 ? 7.123 1.879 9.441 1.00 50.09 273 ALA A O 1
ATOM 2106 N N . GLY A 1 274 ? 8.713 1.768 7.897 1.00 55.12 274 GLY A N 1
ATOM 2107 C CA . GLY A 1 274 ? 9.745 1.328 8.842 1.00 55.12 274 GLY A CA 1
ATOM 2108 C C . GLY A 1 274 ? 10.115 2.362 9.915 1.00 55.12 274 GLY A C 1
ATOM 2109 O O . GLY A 1 274 ? 10.749 1.978 10.905 1.00 55.12 274 GLY A O 1
ATOM 2110 N N . ASP A 1 275 ? 9.723 3.626 9.725 1.00 68.94 275 ASP A N 1
ATOM 2111 C CA . ASP A 1 275 ? 9.877 4.703 10.698 1.00 68.94 275 ASP A CA 1
ATOM 2112 C C . ASP A 1 275 ? 8.737 4.679 11.728 1.00 68.94 275 ASP A C 1
ATOM 2114 O O . ASP A 1 275 ? 9.000 5.006 12.878 1.00 68.94 275 ASP A O 1
ATOM 2118 N N . SER A 1 276 ? 7.520 4.209 11.398 1.00 77.50 276 SER A N 1
ATOM 2119 C CA . SER A 1 276 ? 6.410 4.165 12.370 1.00 77.50 276 SER A CA 1
ATOM 2120 C C . SER A 1 276 ? 6.693 3.192 13.520 1.00 77.50 276 SER A C 1
ATOM 2122 O O . SER A 1 276 ? 6.540 3.578 14.674 1.00 77.50 276 SER A O 1
ATOM 2124 N N . ILE A 1 277 ? 7.249 2.005 13.240 1.00 86.94 277 ILE A N 1
ATOM 2125 C CA . ILE A 1 277 ? 7.701 1.042 14.269 1.00 86.94 277 ILE A CA 1
ATOM 2126 C C . ILE A 1 277 ? 8.786 1.654 15.170 1.00 86.94 277 ILE A C 1
ATOM 2128 O O . ILE A 1 277 ? 8.754 1.507 16.389 1.00 86.94 277 ILE A O 1
ATOM 2132 N N . VAL A 1 278 ? 9.774 2.334 14.576 1.00 88.06 278 VAL A N 1
ATOM 2133 C CA . VAL A 1 278 ? 10.895 2.931 15.327 1.00 88.06 278 VAL A CA 1
ATOM 2134 C C . VAL A 1 278 ? 10.409 4.084 16.198 1.00 88.06 278 VAL A C 1
ATOM 2136 O O . VAL A 1 278 ? 10.792 4.180 17.363 1.00 88.06 278 VAL A O 1
ATOM 2139 N N . GLU A 1 279 ? 9.560 4.946 15.647 1.00 90.31 279 GLU A N 1
ATOM 2140 C CA . GLU A 1 279 ? 8.953 6.040 16.391 1.00 90.31 279 GLU A CA 1
ATOM 2141 C C . GLU A 1 279 ? 8.010 5.507 17.478 1.00 90.31 279 GLU A C 1
ATOM 2143 O O . GLU A 1 279 ? 8.033 6.012 18.597 1.00 90.31 279 GLU A O 1
ATOM 2148 N N . TYR A 1 280 ? 7.255 4.435 17.229 1.00 93.56 280 TYR A N 1
ATOM 2149 C CA . TYR A 1 280 ? 6.402 3.823 18.247 1.00 93.56 280 TYR A CA 1
ATOM 2150 C C . TYR A 1 280 ? 7.214 3.259 19.421 1.00 93.56 280 TYR A C 1
ATOM 2152 O O . TYR A 1 280 ? 6.908 3.560 20.576 1.00 93.56 280 TYR A O 1
ATOM 2160 N N . GLU A 1 281 ? 8.302 2.531 19.159 1.00 93.06 281 GLU A N 1
ATOM 2161 C CA . GLU A 1 281 ? 9.208 2.063 20.219 1.00 93.06 281 GLU A CA 1
ATOM 2162 C C . GLU A 1 281 ? 9.835 3.236 20.988 1.00 93.06 281 GLU A C 1
ATOM 2164 O O . GLU A 1 281 ? 9.867 3.239 22.222 1.00 93.06 281 GLU A O 1
ATOM 2169 N N . ARG A 1 282 ? 10.232 4.302 20.284 1.00 92.88 282 ARG A N 1
ATOM 2170 C CA . ARG A 1 282 ? 10.711 5.536 20.920 1.00 92.88 282 ARG A CA 1
ATOM 2171 C C . ARG A 1 282 ? 9.636 6.176 21.801 1.00 92.88 282 ARG A C 1
ATOM 2173 O O . ARG A 1 282 ? 9.948 6.666 22.888 1.00 92.88 282 ARG A O 1
ATOM 2180 N N . TRP A 1 283 ? 8.375 6.183 21.377 1.00 96.06 283 TRP A N 1
ATOM 2181 C CA . TRP A 1 283 ? 7.266 6.637 22.214 1.00 96.06 283 TRP A CA 1
ATOM 2182 C C . TRP A 1 283 ? 7.101 5.756 23.456 1.00 96.06 283 TRP A C 1
ATOM 2184 O O . TRP A 1 283 ? 6.925 6.293 24.547 1.00 96.06 283 TRP A O 1
ATOM 2194 N N . ARG A 1 284 ? 7.232 4.431 23.345 1.00 94.56 284 ARG A N 1
ATOM 2195 C CA . ARG A 1 284 ? 7.136 3.529 24.507 1.00 94.56 284 ARG A CA 1
ATOM 2196 C C . ARG A 1 284 ? 8.232 3.772 25.542 1.00 94.56 284 ARG A C 1
ATOM 2198 O O . ARG A 1 284 ? 7.982 3.608 26.735 1.00 94.56 284 ARG A O 1
ATOM 2205 N N . GLU A 1 285 ? 9.421 4.183 25.107 1.00 94.88 285 GLU A N 1
ATOM 2206 C CA . GLU A 1 285 ? 10.523 4.553 26.002 1.00 94.88 285 GLU A CA 1
ATOM 2207 C C . GLU A 1 285 ? 10.355 5.952 26.614 1.00 94.88 285 GLU A C 1
ATOM 2209 O O . GLU A 1 285 ? 10.685 6.169 27.781 1.00 94.88 285 GLU A O 1
ATOM 2214 N N . THR A 1 286 ? 9.873 6.918 25.827 1.00 96.56 286 THR A N 1
ATOM 2215 C CA . THR A 1 286 ? 9.902 8.347 26.195 1.00 96.56 286 THR A CA 1
ATOM 2216 C C . THR A 1 286 ? 8.577 8.892 26.724 1.00 96.56 286 THR A C 1
ATOM 2218 O O . THR A 1 286 ? 8.575 9.865 27.477 1.00 96.56 286 THR A O 1
ATOM 2221 N N . GLY A 1 287 ? 7.453 8.301 26.324 1.00 96.31 287 GLY A N 1
ATOM 2222 C CA . GLY A 1 287 ? 6.100 8.800 26.568 1.00 96.31 287 GLY A CA 1
ATOM 2223 C C . GLY A 1 287 ? 5.755 10.099 25.827 1.00 96.31 287 GLY A C 1
ATOM 2224 O O . GLY A 1 287 ? 4.781 10.757 26.191 1.00 96.31 287 GLY A O 1
ATOM 2225 N N . ASP A 1 288 ? 6.541 10.510 24.826 1.00 95.56 288 ASP A N 1
ATOM 2226 C CA . ASP A 1 288 ? 6.344 11.782 24.121 1.00 95.56 288 ASP A CA 1
ATOM 2227 C C . ASP A 1 288 ? 5.134 11.731 23.173 1.00 95.56 288 ASP A C 1
ATOM 2229 O O . ASP A 1 288 ? 5.196 11.172 22.079 1.00 95.56 288 ASP A O 1
ATOM 2233 N N . GLN A 1 289 ? 4.030 12.360 23.582 1.00 96.38 289 GLN A N 1
ATOM 2234 C CA . GLN A 1 289 ? 2.773 12.392 22.827 1.00 96.38 289 GLN A CA 1
ATOM 2235 C C . GLN A 1 289 ? 2.924 12.937 21.397 1.00 96.38 289 GLN A C 1
ATOM 2237 O O . GLN A 1 289 ? 2.184 12.517 20.509 1.00 96.38 289 GLN A O 1
ATOM 2242 N N . SER A 1 290 ? 3.901 13.816 21.140 1.00 94.56 290 SER A N 1
ATOM 2243 C CA . SER A 1 290 ? 4.115 14.361 19.794 1.00 94.56 290 SER A CA 1
ATOM 2244 C C . SER A 1 290 ? 4.458 13.282 18.760 1.00 94.56 290 SER A C 1
ATOM 2246 O O . SER A 1 290 ? 4.197 13.466 17.567 1.00 94.56 290 SER A O 1
ATOM 2248 N N . ILE A 1 291 ? 4.987 12.145 19.223 1.00 93.94 291 ILE A N 1
ATOM 2249 C CA . ILE A 1 291 ? 5.280 10.977 18.402 1.00 93.94 291 ILE A CA 1
ATOM 2250 C C . ILE A 1 291 ? 3.990 10.260 17.992 1.00 93.94 291 ILE A C 1
ATOM 2252 O O . ILE A 1 291 ? 3.791 10.017 16.803 1.00 93.94 291 ILE A O 1
ATOM 2256 N N . LEU A 1 292 ? 3.075 9.984 18.931 1.00 96.00 292 LEU A N 1
ATOM 2257 C CA . LEU A 1 292 ? 1.770 9.398 18.591 1.00 96.00 292 LEU A CA 1
ATOM 2258 C C . LEU A 1 292 ? 0.971 10.313 17.664 1.00 96.00 292 LEU A C 1
ATOM 2260 O O . LEU A 1 292 ? 0.354 9.835 16.716 1.00 96.00 292 LEU A O 1
ATOM 2264 N N . ASP A 1 293 ? 1.028 11.627 17.884 1.00 95.50 293 ASP A N 1
ATOM 2265 C CA . ASP A 1 293 ? 0.372 12.595 17.006 1.00 95.50 293 ASP A CA 1
ATOM 2266 C C . ASP A 1 293 ? 0.973 12.564 15.588 1.00 95.50 293 ASP A C 1
ATOM 2268 O O . ASP A 1 293 ? 0.267 12.795 14.606 1.00 95.50 293 ASP A O 1
ATOM 2272 N N . ALA A 1 294 ? 2.279 12.299 15.457 1.00 93.12 294 ALA A N 1
ATOM 2273 C CA . ALA A 1 294 ? 2.940 12.133 14.164 1.00 93.12 294 ALA A CA 1
ATOM 2274 C C . ALA A 1 294 ? 2.547 10.827 13.470 1.00 93.12 294 ALA A C 1
ATOM 2276 O O . ALA A 1 294 ? 2.226 10.862 12.283 1.00 93.12 294 ALA A O 1
ATOM 2277 N N . ILE A 1 295 ? 2.502 9.720 14.212 1.00 94.69 295 ILE A N 1
ATOM 2278 C CA . ILE A 1 295 ? 2.023 8.423 13.718 1.00 94.69 295 ILE A CA 1
ATOM 2279 C C . ILE A 1 295 ? 0.559 8.531 13.269 1.00 94.69 295 ILE A C 1
ATOM 2281 O O . ILE A 1 295 ? 0.211 8.053 12.194 1.00 94.69 295 ILE A O 1
ATOM 2285 N N . LEU A 1 296 ? -0.289 9.228 14.034 1.00 96.44 296 LEU A N 1
ATOM 2286 C CA . LEU A 1 296 ? -1.689 9.452 13.674 1.00 96.44 296 LEU A CA 1
ATOM 2287 C C . LEU A 1 296 ? -1.827 10.184 12.338 1.00 96.44 296 LEU A C 1
ATOM 2289 O O . LEU A 1 296 ? -2.579 9.747 11.473 1.00 96.44 296 LEU A O 1
ATOM 2293 N N . ARG A 1 297 ? -1.092 11.293 12.167 1.00 94.81 297 ARG A N 1
ATOM 2294 C CA . ARG A 1 297 ? -1.094 12.060 10.911 1.00 94.81 297 ARG A CA 1
ATOM 2295 C C . ARG A 1 297 ? -0.579 11.228 9.745 1.00 94.81 297 ARG A C 1
ATOM 2297 O O . ARG A 1 297 ? -1.129 11.321 8.656 1.00 94.81 297 ARG A O 1
ATOM 2304 N N . TYR A 1 298 ? 0.464 10.434 9.976 1.00 91.94 298 TYR A N 1
ATOM 2305 C CA . TYR A 1 298 ? 1.023 9.548 8.963 1.00 91.94 298 TYR A CA 1
ATOM 2306 C C . TYR A 1 298 ? -0.021 8.548 8.455 1.00 91.94 298 TYR A C 1
ATOM 2308 O O . TYR A 1 298 ? -0.270 8.484 7.252 1.00 91.94 298 TYR A O 1
ATOM 2316 N N . ASN A 1 299 ? -0.672 7.840 9.377 1.00 95.62 299 ASN A N 1
ATOM 2317 C CA . ASN A 1 299 ? -1.709 6.867 9.061 1.00 95.62 299 ASN A CA 1
ATOM 2318 C C . ASN A 1 299 ? -2.931 7.533 8.399 1.00 95.62 299 ASN A C 1
ATOM 2320 O O . ASN A 1 299 ? -3.435 7.043 7.390 1.00 95.62 299 ASN A O 1
ATOM 2324 N N . GLU A 1 300 ? -3.370 8.702 8.882 1.00 96.25 300 GLU A N 1
ATOM 2325 C CA . GLU A 1 300 ? -4.444 9.459 8.224 1.00 96.25 300 GLU A CA 1
ATOM 2326 C C . GLU A 1 300 ? -4.068 9.850 6.784 1.00 96.25 300 GLU A C 1
ATOM 2328 O O . GLU A 1 300 ? -4.890 9.714 5.873 1.00 96.25 300 GLU A O 1
ATOM 2333 N N . ASP A 1 301 ? -2.832 10.295 6.544 1.00 94.00 301 ASP A N 1
ATOM 2334 C CA . ASP A 1 301 ? -2.365 10.605 5.194 1.00 94.00 301 ASP A CA 1
ATOM 2335 C C . ASP A 1 301 ? -2.348 9.355 4.290 1.00 94.00 301 ASP A C 1
ATOM 2337 O O . ASP A 1 301 ? -2.651 9.473 3.102 1.00 94.00 301 ASP A O 1
ATOM 2341 N N . ASP A 1 302 ? -2.028 8.165 4.810 1.00 94.06 302 ASP A N 1
ATOM 2342 C CA . ASP A 1 302 ? -2.050 6.892 4.062 1.00 94.06 302 ASP A CA 1
ATOM 2343 C C . ASP A 1 302 ? -3.479 6.460 3.721 1.00 94.06 302 ASP A C 1
ATOM 2345 O O . ASP A 1 302 ? -3.776 6.123 2.565 1.00 94.06 302 ASP A O 1
ATOM 2349 N N . VAL A 1 303 ? -4.414 6.610 4.658 1.00 97.25 303 VAL A N 1
ATOM 2350 C CA . VAL A 1 303 ? -5.841 6.399 4.386 1.00 97.25 303 VAL A CA 1
ATOM 2351 C C . VAL A 1 303 ? -6.350 7.380 3.326 1.00 97.25 303 VAL A C 1
ATOM 2353 O O . VAL A 1 303 ? -7.007 6.977 2.361 1.00 97.25 303 VAL A O 1
ATOM 2356 N N . ARG A 1 304 ? -6.003 8.668 3.427 1.00 96.56 304 ARG A N 1
ATOM 2357 C CA . ARG A 1 304 ? -6.369 9.682 2.419 1.00 96.56 304 ARG A CA 1
ATOM 2358 C C . ARG A 1 304 ? -5.715 9.404 1.066 1.00 96.56 304 ARG A C 1
ATOM 2360 O O . ARG A 1 304 ? -6.342 9.608 0.024 1.00 96.56 304 ARG A O 1
ATOM 2367 N N . SER A 1 305 ? -4.475 8.929 1.066 1.00 95.56 305 SER A N 1
ATOM 2368 C CA . SER A 1 305 ? -3.753 8.463 -0.122 1.00 95.56 305 SER A CA 1
ATOM 2369 C C . SER A 1 305 ? -4.494 7.323 -0.816 1.00 95.56 305 SER A C 1
ATOM 2371 O O . SER A 1 305 ? -4.720 7.376 -2.028 1.00 95.56 305 SER A O 1
ATOM 2373 N N . THR A 1 306 ? -5.036 6.386 -0.040 1.00 97.19 306 THR A N 1
ATOM 2374 C CA . THR A 1 306 ? -5.887 5.293 -0.530 1.00 97.19 306 THR A CA 1
ATOM 2375 C C . THR A 1 306 ? -7.181 5.803 -1.188 1.00 97.19 306 THR A C 1
ATOM 2377 O O . THR A 1 306 ? -7.558 5.296 -2.248 1.00 97.19 306 THR A O 1
ATOM 2380 N N . VAL A 1 307 ? -7.817 6.864 -0.665 1.00 97.25 307 VAL A N 1
ATOM 2381 C CA . VAL A 1 307 ? -8.959 7.530 -1.340 1.00 97.25 307 VAL A CA 1
ATOM 2382 C C . VAL A 1 307 ? -8.561 8.022 -2.725 1.00 97.25 307 VAL A C 1
ATOM 2384 O O . VAL A 1 307 ? -9.208 7.715 -3.730 1.00 97.25 307 VAL A O 1
ATOM 2387 N N . ARG A 1 308 ? -7.459 8.772 -2.797 1.00 96.88 308 ARG A N 1
ATOM 2388 C CA . ARG A 1 308 ? -7.012 9.360 -4.063 1.00 96.88 308 ARG A CA 1
ATOM 2389 C C . ARG A 1 308 ? -6.527 8.316 -5.050 1.00 96.88 308 ARG A C 1
ATOM 2391 O O . ARG A 1 308 ? -6.730 8.511 -6.247 1.00 96.88 308 ARG A O 1
ATOM 2398 N N . MET A 1 309 ? -5.942 7.224 -4.564 1.00 97.38 309 MET A N 1
ATOM 2399 C CA . MET A 1 309 ? -5.615 6.046 -5.360 1.00 97.38 309 MET A CA 1
ATOM 2400 C C . MET A 1 309 ? -6.880 5.470 -6.000 1.00 97.38 309 MET A C 1
ATOM 2402 O O . MET A 1 309 ? -6.914 5.312 -7.220 1.00 97.38 309 MET A O 1
ATOM 2406 N N . ARG A 1 310 ? -7.940 5.219 -5.216 1.00 97.38 310 ARG A N 1
ATOM 2407 C CA . ARG A 1 310 ? -9.232 4.733 -5.731 1.00 97.38 310 ARG A CA 1
ATOM 2408 C C . ARG A 1 310 ? -9.768 5.672 -6.806 1.00 97.38 310 ARG A C 1
ATOM 2410 O O . ARG A 1 310 ? -10.049 5.232 -7.917 1.00 97.38 310 ARG A O 1
ATOM 2417 N N . ASP A 1 311 ? -9.845 6.967 -6.515 1.00 96.44 311 ASP A N 1
ATOM 2418 C CA . ASP A 1 311 ? -10.369 7.959 -7.461 1.00 96.44 311 ASP A CA 1
ATOM 2419 C C . ASP A 1 311 ? -9.510 8.075 -8.729 1.00 96.44 311 ASP A C 1
ATOM 2421 O O . ASP A 1 311 ? -10.023 8.317 -9.823 1.00 96.44 311 ASP A O 1
ATOM 2425 N N . TRP A 1 312 ? -8.189 7.939 -8.601 1.00 96.69 312 TRP A N 1
ATOM 2426 C CA . TRP A 1 312 ? -7.265 7.931 -9.733 1.00 96.69 312 TRP A CA 1
ATOM 2427 C C . TRP A 1 312 ? -7.453 6.703 -10.614 1.00 96.69 312 TRP A C 1
ATOM 2429 O O . TRP A 1 312 ? -7.538 6.850 -11.834 1.00 96.69 312 TRP A O 1
ATOM 2439 N N . LEU A 1 313 ? -7.592 5.523 -10.013 1.00 96.31 313 LEU A N 1
ATOM 2440 C CA . LEU A 1 313 ? -7.896 4.296 -10.738 1.00 96.31 313 LEU A CA 1
ATOM 2441 C C . LEU A 1 313 ? -9.230 4.414 -11.482 1.00 96.31 313 LEU A C 1
ATOM 2443 O O . LEU A 1 313 ? -9.294 4.078 -12.660 1.00 96.31 313 LEU A O 1
ATOM 2447 N N . GLU A 1 314 ? -10.265 4.985 -10.870 1.00 94.56 314 GLU A N 1
ATOM 2448 C CA . GLU A 1 314 ? -11.538 5.209 -11.568 1.00 94.56 314 GLU A CA 1
ATOM 2449 C C . GLU A 1 314 ? -11.402 6.113 -12.796 1.00 94.56 314 GLU A C 1
ATOM 2451 O O . GLU A 1 314 ? -12.016 5.846 -13.828 1.00 94.56 314 GLU A O 1
ATOM 2456 N N . ARG A 1 315 ? -10.546 7.142 -12.740 1.00 94.44 315 ARG A N 1
ATOM 2457 C CA . ARG A 1 315 ? -10.257 7.988 -13.914 1.00 94.44 315 ARG A CA 1
ATOM 2458 C C . ARG A 1 315 ? -9.504 7.247 -15.019 1.00 94.44 315 ARG A C 1
ATOM 2460 O O . ARG A 1 315 ? -9.622 7.628 -16.180 1.00 94.44 315 ARG A O 1
ATOM 2467 N N . LEU A 1 316 ? -8.718 6.230 -14.667 1.00 94.81 316 LEU A N 1
ATOM 2468 C CA . LEU A 1 316 ? -7.952 5.413 -15.613 1.00 94.81 316 LEU A CA 1
ATOM 2469 C C . LEU A 1 316 ? -8.726 4.204 -16.146 1.00 94.81 316 LEU A C 1
ATOM 2471 O O . LEU A 1 316 ? -8.262 3.568 -17.095 1.00 94.81 316 LEU A O 1
ATOM 2475 N N . ARG A 1 317 ? -9.879 3.874 -15.555 1.00 92.19 317 ARG A N 1
ATOM 2476 C CA . ARG A 1 317 ? -10.663 2.691 -15.910 1.00 92.19 317 ARG A CA 1
ATOM 2477 C C . ARG A 1 317 ? -11.011 2.701 -17.409 1.00 92.19 317 ARG A C 1
ATOM 2479 O O . ARG A 1 317 ? -11.707 3.607 -17.872 1.00 92.19 317 ARG A O 1
ATOM 2486 N N . PRO A 1 318 ? -10.594 1.680 -18.181 1.00 88.81 318 PRO A N 1
ATOM 2487 C CA . PRO A 1 318 ? -10.988 1.558 -19.580 1.00 88.81 318 PRO A CA 1
ATOM 2488 C C . PRO A 1 318 ? -12.502 1.389 -19.726 1.00 88.81 318 PRO A C 1
ATOM 2490 O O . PRO A 1 318 ? -13.129 0.689 -18.934 1.00 88.81 318 PRO A O 1
ATOM 2493 N N . SER A 1 319 ? -13.087 1.923 -20.799 1.00 79.62 319 SER A N 1
ATOM 2494 C CA . SER A 1 319 ? -14.532 1.826 -21.074 1.00 79.62 319 SER A CA 1
ATOM 2495 C C . SER A 1 319 ? -15.069 0.390 -21.198 1.00 79.62 319 SER A C 1
ATOM 2497 O O . SER A 1 319 ? -16.267 0.175 -21.050 1.00 79.62 319 SER A O 1
ATOM 2499 N N . GLY A 1 320 ? -14.199 -0.594 -21.460 1.00 71.38 320 GLY A N 1
ATOM 2500 C CA . GLY A 1 320 ? -14.537 -2.022 -21.512 1.00 71.38 320 GLY A CA 1
ATOM 2501 C C . GLY A 1 320 ? -14.330 -2.794 -20.201 1.00 71.38 320 GLY A C 1
ATOM 2502 O O . GLY A 1 320 ? -14.615 -3.989 -20.163 1.00 71.38 320 GLY A O 1
ATOM 2503 N N . ALA A 1 321 ? -13.824 -2.158 -19.139 1.00 76.44 321 ALA A N 1
ATOM 2504 C CA . ALA A 1 321 ? -13.657 -2.800 -17.838 1.00 76.44 321 ALA A CA 1
ATOM 2505 C C . ALA A 1 321 ? -14.986 -2.799 -17.075 1.00 76.44 321 ALA A C 1
ATOM 2507 O O . ALA A 1 321 ? -15.419 -1.765 -16.567 1.00 76.44 321 ALA A O 1
ATOM 2508 N N . ALA A 1 322 ? -15.631 -3.965 -16.994 1.00 74.50 322 ALA A N 1
ATOM 2509 C CA . ALA A 1 322 ? -16.830 -4.132 -16.185 1.00 74.50 322 ALA A CA 1
ATOM 2510 C C . ALA A 1 322 ? -16.546 -3.811 -14.709 1.00 74.50 322 ALA A C 1
ATOM 2512 O O . ALA A 1 322 ? -15.467 -4.101 -14.190 1.00 74.50 322 ALA A O 1
ATOM 2513 N N . PHE A 1 323 ? -17.541 -3.245 -14.030 1.00 75.12 323 PHE A N 1
ATOM 2514 C CA . PHE A 1 323 ? -17.544 -3.181 -12.575 1.00 75.12 323 PHE A CA 1
ATOM 2515 C C . PHE A 1 323 ? -17.819 -4.584 -12.048 1.00 75.12 323 PHE A C 1
ATOM 2517 O O . PHE A 1 323 ? -18.849 -5.180 -12.367 1.00 75.12 323 PHE A O 1
ATOM 2524 N N . GLY A 1 324 ? -16.894 -5.132 -11.276 1.00 65.69 324 GLY A N 1
ATOM 2525 C CA . GLY A 1 324 ? -17.050 -6.481 -10.768 1.00 65.69 324 GLY A CA 1
ATOM 2526 C C . GLY A 1 324 ? -16.053 -6.781 -9.674 1.00 65.69 324 GLY A C 1
ATOM 2527 O O . GLY A 1 324 ? -14.944 -6.264 -9.662 1.00 65.69 324 GLY A O 1
ATOM 2528 N N . LEU A 1 325 ? -16.480 -7.625 -8.748 1.00 61.94 325 LEU A N 1
ATOM 2529 C CA . LEU A 1 325 ? -15.583 -8.438 -7.955 1.00 61.94 325 LEU A CA 1
ATOM 2530 C C . LEU A 1 325 ? -15.781 -9.850 -8.500 1.00 61.94 325 LEU A C 1
ATOM 2532 O O . LEU A 1 325 ? -16.844 -10.453 -8.362 1.00 61.94 325 LEU A O 1
ATOM 2536 N N . THR A 1 326 ? -14.800 -10.327 -9.249 1.00 57.19 326 THR A N 1
ATOM 2537 C CA . THR A 1 326 ? -14.713 -11.744 -9.621 1.00 57.19 326 THR A CA 1
ATOM 2538 C C . THR A 1 326 ? -13.910 -12.458 -8.541 1.00 57.19 326 THR A C 1
ATOM 2540 O O . THR A 1 326 ? -13.140 -11.807 -7.837 1.00 57.19 326 THR A O 1
ATOM 2543 N N . GLN A 1 327 ? -14.129 -13.766 -8.356 1.00 51.19 327 GLN A N 1
ATOM 2544 C CA . GLN A 1 327 ? -13.469 -14.499 -7.272 1.00 51.19 327 GLN A CA 1
ATOM 2545 C C . GLN A 1 327 ? -11.948 -14.272 -7.306 1.00 51.19 327 GLN A C 1
ATOM 2547 O O . GLN A 1 327 ? -11.366 -14.310 -8.395 1.00 51.19 327 GLN A O 1
ATOM 2552 N N . PRO A 1 328 ? -11.329 -13.993 -6.147 1.00 52.16 328 PRO A N 1
ATOM 2553 C CA . PRO A 1 328 ? -9.896 -13.766 -6.066 1.00 52.16 328 PRO A CA 1
ATOM 2554 C C . PRO A 1 328 ? -9.126 -15.006 -6.527 1.00 52.16 328 PRO A C 1
ATOM 2556 O O . PRO A 1 328 ? -9.556 -16.141 -6.330 1.00 52.16 328 PRO A O 1
ATOM 2559 N N . ASP A 1 329 ? -7.978 -14.764 -7.147 1.00 55.88 329 ASP A N 1
ATOM 2560 C CA . ASP A 1 329 ? -6.992 -15.792 -7.458 1.00 55.88 329 ASP A CA 1
ATOM 2561 C C . ASP A 1 329 ? -6.181 -16.077 -6.183 1.00 55.88 329 ASP A C 1
ATOM 2563 O O . ASP A 1 329 ? -5.287 -15.304 -5.829 1.00 55.88 329 ASP A O 1
ATOM 2567 N N . GLU A 1 330 ? -6.532 -17.153 -5.471 1.00 57.06 330 GLU A N 1
ATOM 2568 C CA . GLU A 1 330 ? -5.929 -17.539 -4.182 1.00 57.06 330 GLU A CA 1
ATOM 2569 C C . GLU A 1 330 ? -4.390 -17.630 -4.252 1.00 57.06 330 GLU A C 1
ATOM 2571 O O . GLU A 1 330 ? -3.700 -17.254 -3.305 1.00 57.06 330 GLU A O 1
ATOM 2576 N N . GLU A 1 331 ? -3.822 -18.025 -5.398 1.00 54.09 331 GLU A N 1
ATOM 2577 C CA . GLU A 1 331 ? -2.371 -18.185 -5.569 1.00 54.09 331 GLU A CA 1
ATOM 2578 C C . GLU A 1 331 ? -1.616 -16.839 -5.565 1.00 54.09 331 GLU A C 1
ATOM 2580 O O . GLU A 1 331 ? -0.433 -16.761 -5.207 1.00 54.09 331 GLU A O 1
ATOM 2585 N N . LEU A 1 332 ? -2.263 -15.753 -5.997 1.00 58.31 332 LEU A N 1
ATOM 2586 C CA . LEU A 1 332 ? -1.660 -14.415 -6.001 1.00 58.31 332 LEU A CA 1
ATOM 2587 C C . LEU A 1 332 ? -1.691 -13.769 -4.618 1.00 58.31 332 LEU A C 1
ATOM 2589 O O . LEU A 1 332 ? -0.749 -13.050 -4.273 1.00 58.31 332 LEU A O 1
ATOM 2593 N N . ASP A 1 333 ? -2.734 -14.052 -3.845 1.00 59.62 333 ASP A N 1
ATOM 2594 C CA . ASP A 1 333 ? -2.913 -13.558 -2.481 1.00 59.62 333 ASP A CA 1
ATOM 2595 C C . ASP A 1 333 ? -1.805 -14.108 -1.582 1.00 59.62 333 ASP A C 1
ATOM 2597 O O . ASP A 1 333 ? -1.057 -13.330 -0.986 1.00 59.62 333 ASP A O 1
ATOM 2601 N N . GLU A 1 334 ? -1.577 -15.423 -1.633 1.00 62.25 334 GLU A N 1
ATOM 2602 C CA . GLU A 1 334 ? -0.491 -16.086 -0.901 1.00 62.25 334 GLU A CA 1
ATOM 2603 C C . GLU A 1 334 ? 0.892 -15.519 -1.262 1.00 62.25 334 GLU A C 1
ATOM 2605 O O . GLU A 1 334 ? 1.745 -15.309 -0.397 1.00 62.25 334 GLU A O 1
ATOM 2610 N N . LYS A 1 335 ? 1.142 -15.223 -2.546 1.00 60.88 335 LYS A N 1
ATOM 2611 C CA . LYS A 1 335 ? 2.427 -14.651 -2.990 1.00 60.88 335 LYS A CA 1
ATOM 2612 C C . LYS A 1 335 ? 2.620 -13.207 -2.536 1.00 60.88 335 LYS A C 1
ATOM 2614 O O . LYS A 1 335 ? 3.757 -12.813 -2.260 1.00 60.88 335 LYS A O 1
ATOM 2619 N N . ALA A 1 336 ? 1.558 -12.405 -2.517 1.00 58.19 336 ALA A N 1
ATOM 2620 C CA . ALA A 1 336 ? 1.614 -11.025 -2.047 1.00 58.19 336 ALA A CA 1
ATOM 2621 C C . ALA A 1 336 ? 1.861 -10.979 -0.533 1.00 58.19 336 ALA A C 1
ATOM 2623 O O . ALA A 1 336 ? 2.782 -10.286 -0.097 1.00 58.19 336 ALA A O 1
ATOM 2624 N N . GLU A 1 337 ? 1.126 -11.789 0.233 1.00 63.41 337 GLU A N 1
ATOM 2625 C CA . GLU A 1 337 ? 1.319 -11.975 1.675 1.00 63.41 337 GLU A CA 1
ATOM 2626 C C . GLU A 1 337 ? 2.743 -12.452 1.987 1.00 63.41 337 GLU A C 1
ATOM 2628 O O . GLU A 1 337 ? 3.450 -11.824 2.773 1.00 63.41 337 GLU A O 1
ATOM 2633 N N . ALA A 1 338 ? 3.230 -13.485 1.289 1.00 62.09 338 ALA A N 1
ATOM 2634 C CA . ALA A 1 338 ? 4.590 -13.989 1.468 1.00 62.09 338 ALA A CA 1
ATOM 2635 C C . ALA A 1 338 ? 5.661 -12.936 1.144 1.00 62.09 338 ALA A C 1
ATOM 2637 O O . ALA A 1 338 ? 6.720 -12.919 1.769 1.00 62.09 338 ALA A O 1
ATOM 2638 N N . ARG A 1 339 ? 5.417 -12.047 0.174 1.00 58.66 339 ARG A N 1
ATOM 2639 C CA . ARG A 1 339 ? 6.365 -10.984 -0.187 1.00 58.66 339 ARG A CA 1
ATOM 2640 C C . ARG A 1 339 ? 6.410 -9.871 0.857 1.00 58.66 339 ARG A C 1
ATOM 2642 O O . ARG A 1 339 ? 7.497 -9.349 1.098 1.00 58.66 339 ARG A O 1
ATOM 2649 N N . ILE A 1 340 ? 5.271 -9.515 1.448 1.00 57.25 340 ILE A N 1
ATOM 2650 C CA . ILE A 1 340 ? 5.201 -8.552 2.555 1.00 57.25 340 ILE A CA 1
ATOM 2651 C C . ILE A 1 340 ? 5.859 -9.148 3.791 1.00 57.25 340 ILE A C 1
ATOM 2653 O O . ILE A 1 340 ? 6.809 -8.561 4.293 1.00 57.25 340 ILE A O 1
ATOM 2657 N N . ALA A 1 341 ? 5.486 -10.370 4.174 1.00 56.03 341 ALA A N 1
ATOM 2658 C CA . ALA A 1 341 ? 6.108 -11.073 5.291 1.00 56.03 341 ALA A CA 1
ATOM 2659 C C . ALA A 1 341 ? 7.627 -11.230 5.096 1.00 56.03 341 ALA A C 1
ATOM 2661 O O . ALA A 1 341 ? 8.402 -11.020 6.023 1.00 56.03 341 ALA A O 1
ATOM 2662 N N . ALA A 1 342 ? 8.086 -11.530 3.875 1.00 51.88 342 ALA A N 1
ATOM 2663 C CA . ALA A 1 342 ? 9.513 -11.582 3.562 1.00 51.88 342 ALA A CA 1
ATOM 2664 C C . ALA A 1 342 ? 10.185 -10.201 3.622 1.00 51.88 342 ALA A C 1
ATOM 2666 O O . ALA A 1 342 ? 11.368 -10.117 3.951 1.00 51.88 342 ALA A O 1
ATOM 2667 N N . ARG A 1 343 ? 9.466 -9.120 3.293 1.00 47.91 343 ARG A N 1
ATOM 2668 C CA . ARG A 1 343 ? 9.966 -7.746 3.405 1.00 47.91 343 ARG A CA 1
ATOM 2669 C C . ARG A 1 343 ? 10.076 -7.319 4.866 1.00 47.91 343 ARG A C 1
ATOM 2671 O O . ARG A 1 343 ? 11.127 -6.815 5.244 1.00 47.91 343 ARG A O 1
ATOM 2678 N N . GLU A 1 344 ? 9.058 -7.583 5.672 1.00 51.59 344 GLU A N 1
ATOM 2679 C CA . GLU A 1 344 ? 9.048 -7.349 7.119 1.00 51.59 344 GLU A CA 1
ATOM 2680 C C . GLU A 1 344 ? 10.119 -8.186 7.820 1.00 51.59 344 GLU A C 1
ATOM 2682 O O . GLU A 1 344 ? 10.886 -7.674 8.630 1.00 51.59 344 GLU A O 1
ATOM 2687 N N . GLU A 1 345 ? 10.252 -9.464 7.459 1.00 47.00 345 GLU A N 1
ATOM 2688 C CA . GLU A 1 345 ? 11.307 -10.327 7.982 1.00 47.00 345 GLU A CA 1
ATOM 2689 C C . GLU A 1 345 ? 12.696 -9.837 7.561 1.00 47.00 345 GLU A C 1
ATOM 2691 O O . GLU A 1 345 ? 13.630 -9.874 8.364 1.00 47.00 345 GLU A O 1
ATOM 2696 N N . PHE A 1 346 ? 12.858 -9.379 6.321 1.00 41.88 346 PHE A N 1
ATOM 2697 C CA . PHE A 1 346 ? 14.106 -8.775 5.868 1.00 41.88 346 PHE A CA 1
ATOM 2698 C C . PHE A 1 346 ? 14.425 -7.499 6.656 1.00 41.88 346 PHE A C 1
ATOM 2700 O O . PHE A 1 346 ? 15.565 -7.309 7.075 1.00 41.88 346 PHE A O 1
ATOM 2707 N N . GLU A 1 347 ? 13.431 -6.648 6.905 1.00 45.12 347 GLU A N 1
ATOM 2708 C CA . GLU A 1 347 ? 13.584 -5.437 7.712 1.00 45.12 347 GLU A CA 1
ATOM 2709 C C . GLU A 1 347 ? 13.886 -5.754 9.183 1.00 45.12 347 GLU A C 1
ATOM 2711 O O . GLU A 1 347 ? 14.740 -5.091 9.770 1.00 45.12 347 GLU A O 1
ATOM 2716 N N . ARG A 1 348 ? 13.293 -6.817 9.741 1.00 51.06 348 ARG A N 1
ATOM 2717 C CA . ARG A 1 348 ? 13.608 -7.367 11.070 1.00 51.06 348 ARG A CA 1
ATOM 2718 C C . ARG A 1 348 ? 15.057 -7.851 11.142 1.00 51.06 348 ARG A C 1
ATOM 2720 O O . ARG A 1 348 ? 15.824 -7.368 11.964 1.00 51.06 348 ARG A O 1
ATOM 2727 N N . ARG A 1 349 ? 15.476 -8.710 10.206 1.00 44.12 349 ARG A N 1
ATOM 2728 C CA . ARG A 1 349 ? 16.846 -9.261 10.136 1.00 44.12 349 ARG A CA 1
ATOM 2729 C C . ARG A 1 349 ? 17.924 -8.215 9.855 1.00 44.12 349 ARG A C 1
ATOM 2731 O O . ARG A 1 349 ? 19.098 -8.493 10.051 1.00 44.12 349 ARG A O 1
ATOM 2738 N N . ARG A 1 350 ? 17.556 -7.048 9.322 1.00 42.94 350 ARG A N 1
ATOM 2739 C CA . ARG A 1 350 ? 18.477 -5.922 9.114 1.00 42.94 350 ARG A CA 1
ATOM 2740 C C . ARG A 1 350 ? 18.687 -5.101 10.397 1.00 42.94 350 ARG A C 1
ATOM 2742 O O . ARG A 1 350 ? 19.627 -4.304 10.453 1.00 42.94 350 ARG A O 1
ATOM 2749 N N . LYS A 1 351 ? 17.761 -5.213 11.353 1.00 43.88 351 LYS A N 1
ATOM 2750 C CA . LYS A 1 351 ? 17.751 -4.485 12.628 1.00 43.88 351 LYS A CA 1
ATOM 2751 C C . LYS A 1 351 ? 18.353 -5.310 13.782 1.00 43.88 351 LYS A C 1
ATOM 2753 O O . LYS A 1 351 ? 18.749 -4.691 14.764 1.00 43.88 351 LYS A O 1
ATOM 2758 N N . ASP A 1 352 ? 18.470 -6.632 13.625 1.00 37.19 352 ASP A N 1
ATOM 2759 C CA . ASP A 1 352 ? 19.315 -7.536 14.433 1.00 37.19 352 ASP A CA 1
ATOM 2760 C C . ASP A 1 352 ? 20.784 -7.507 13.963 1.00 37.19 352 ASP A C 1
ATOM 2762 O O . ASP A 1 352 ? 21.695 -7.626 14.818 1.00 37.19 352 ASP A O 1
#

Radius of gyration: 27.11 Å; chains: 1; bounding box: 113×56×62 Å

Sequence (352 aa):
MAAYIPGVPRSVGPSRPDLSNGTESSNLTLSASRTYLPMCEAEWRAADSTVFVAGIRGDQIIKLKRGGVATLSELATADPSVAIEGVGADTLRKLIQQAKLQKATAETGAFSVEVLPVEPGRGFALLPSPQQGDLFFDMEGDPLYPEGLEYLFGVLGPFGPNGEEEFKAFWAHDPVQEKAAFEAFMKCVVAHLVRYPDARIYHYAPYEPTALKRLASRYATMEAALDQMLREQRFVDLYKVVRQGLQASTEGYSLKDLEKIYWGGRGGEVTNAGDSIVEYERWRETGDQSILDAILRYNEDDVRSTVRMRDWLERLRPSGAAFGLTQPDEELDEKAEARIAAREEFERRRKD

Secondary structure (DSSP, 8-state):
--------PPP-PPPPPP------SSHHHHHHHHHHHHHHHHHHHHTTBGGGSTT--HHHHHHHHHTT--BHHHHHH--TTS--TTS-HHHHHHHHHHHHHHHHHHHHS---EEEPPP-TTSGGGG-PPP-TT-EEEEEEEETTSTT-EEEEEEEEES-SGGG--EEEEEE-SSHHHHHHHHHHHHHHHHHHHHH-TT--EEESSSHHHHHHHHHHHHHT-SHHHHHHHHHTT-EEEHHHHHHHHEEESSS--SHHHHHHHHT---SS----HHHHHHHHHHHHHH--HHHHHHHHHHHHHHHHHHHHHHHHHHHH--TT-----PPP-HHHHHHHHHHHHHHHHHHHHTT-